Protein AF-A0A1F6TWN4-F1 (afdb_monomer)

Mean predicted aligned error: 4.32 Å

Organism: NCBI:txid1817766

InterPro domains:
  IPR002201 Glycosyl transferase, family 9 [PF01075] (73-197)
  IPR002201 Glycosyl transferase, family 9 [cd03789] (6-126)
  IPR011910 ADP-heptose--LPS heptosyltransferase 2 [TIGR02195] (6-197)
  IPR051199 Lipopolysaccharide/Lipooligosaccharide Heptosyltransferase [PTHR30160] (6-197)

Sequence (198 aa):
MVKDIKFLIIGPAWVGDMVLAQSLFRLLKQRHPDARLDVVAPAWTLPLLARMPEVDEAIPAPFKHGELALGARMRLGRSLRARDYDRAIVLPNSFKSALVPCAARARRRTGFVGELRYGLLNDIRRLDKKKLPRTVDRFVALGLEAGAEPPAVPEPRLEADAANARAALARLGRGLPQTPVLGLCPGAEYGPAKRWPV

pLDDT: mean 93.83, std 6.68, range [44.56, 98.81]

Solvent-accessible surface area (backbone atoms only — not comparable to full-atom values): 11517 Å² total; per-residue (Å²): 132,86,76,73,46,32,37,39,34,36,51,45,86,47,71,71,56,41,48,41,44,39,20,27,42,50,50,48,37,74,78,34,74,73,41,45,29,34,34,39,28,38,62,88,50,43,71,60,48,77,23,32,91,62,50,76,40,76,42,70,42,97,61,61,88,92,59,70,62,61,69,60,35,39,50,53,9,47,74,45,34,88,70,64,28,50,32,20,41,36,67,51,51,53,47,69,60,35,39,28,47,45,44,19,59,30,71,39,24,27,28,60,45,60,58,72,37,73,79,47,33,81,41,69,37,82,85,52,60,87,84,34,72,47,72,48,50,50,46,37,47,61,74,48,64,91,89,61,79,78,69,89,76,51,74,65,73,73,60,84,55,71,67,59,51,51,52,52,30,51,75,70,76,39,75,84,76,94,61,94,81,88,88,82,77,70,74,44,91,91,34,72,93,69,34,72,89,129

Radius of gyration: 18.47 Å; Cα contacts (8 Å, |Δi|>4): 315; chains: 1; bounding box: 44×38×55 Å

Nearest PDB structures (foldseek):
  1psw-assembly1_A  TM=9.082E-01  e=5.030E-20  Escherichia coli
  3tov-assembly2_B  TM=8.031E-01  e=3.327E-07  Veillonella parvula DSM 2008
  3tov-assembly1_A  TM=7.578E-01  e=4.009E-07  Veillonella parvula DSM 2008
  7wg5-assembly1_a  TM=7.161E-01  e=2.579E-05  Arabidopsis thaliana
  9cm8-assembly1_A  TM=6.026E-01  e=8.347E-03  Paenibacillus alvei

Structure (mmCIF, N/CA/C/O backbone):
data_AF-A0A1F6TWN4-F1
#
_entry.id   AF-A0A1F6TWN4-F1
#
loop_
_atom_site.group_PDB
_atom_site.id
_atom_site.type_symbol
_atom_site.label_atom_id
_atom_site.label_alt_id
_atom_site.label_comp_id
_atom_site.label_asym_id
_atom_site.label_entity_id
_atom_site.label_seq_id
_atom_site.pdbx_PDB_ins_code
_atom_site.Cartn_x
_atom_site.Cartn_y
_atom_site.Cartn_z
_atom_site.occupancy
_atom_site.B_iso_or_equiv
_atom_site.auth_seq_id
_atom_site.auth_comp_id
_atom_site.auth_asym_id
_atom_site.auth_atom_id
_atom_site.pdbx_PDB_model_num
ATOM 1 N N . MET A 1 1 ? -13.895 -3.439 -26.533 1.00 44.56 1 MET A N 1
ATOM 2 C CA . MET A 1 1 ? -13.917 -3.977 -25.157 1.00 44.56 1 MET A CA 1
ATOM 3 C C . MET A 1 1 ? -12.680 -3.463 -24.445 1.00 44.56 1 MET A C 1
ATOM 5 O O . MET A 1 1 ? -11.580 -3.757 -24.899 1.00 44.56 1 MET A O 1
ATOM 9 N N . VAL A 1 2 ? -12.842 -2.615 -23.429 1.00 54.50 2 VAL A N 1
ATOM 10 C CA . VAL A 1 2 ? -11.712 -2.182 -22.595 1.00 54.50 2 VAL A CA 1
ATOM 11 C C . VAL A 1 2 ? -11.302 -3.399 -21.771 1.00 54.50 2 VAL A C 1
ATOM 13 O O . VAL A 1 2 ? -12.148 -4.033 -21.157 1.00 54.50 2 VAL A O 1
ATOM 16 N N . LYS A 1 3 ? -10.038 -3.807 -21.858 1.00 61.66 3 LYS A N 1
ATOM 17 C CA . LYS A 1 3 ? -9.528 -4.960 -21.111 1.00 61.66 3 LYS A CA 1
ATOM 18 C C . LYS A 1 3 ? -9.484 -4.604 -19.621 1.00 61.66 3 LYS A C 1
ATOM 20 O O . LYS A 1 3 ? -8.853 -3.602 -19.284 1.00 61.66 3 LYS A O 1
ATOM 25 N N . ASP A 1 4 ? -10.067 -5.437 -18.761 1.00 87.00 4 AS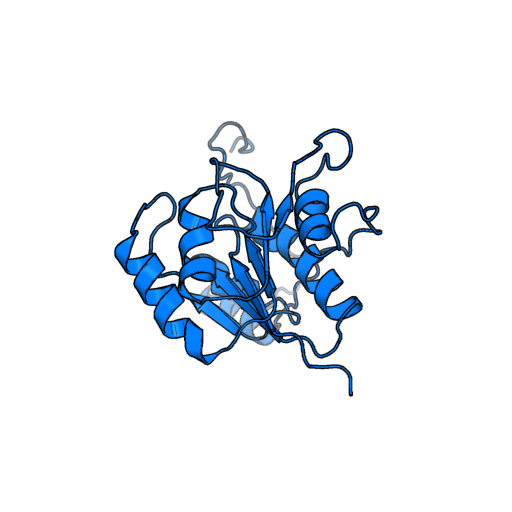P A N 1
ATOM 26 C CA . ASP A 1 4 ? -9.954 -5.300 -17.304 1.00 87.00 4 ASP A CA 1
ATOM 27 C C . ASP A 1 4 ? -8.482 -5.394 -16.892 1.00 87.00 4 ASP A C 1
ATOM 29 O O . ASP A 1 4 ? -7.843 -6.444 -17.016 1.00 87.00 4 ASP A O 1
ATOM 33 N N . ILE A 1 5 ? -7.914 -4.271 -16.450 1.00 96.00 5 ILE A N 1
ATOM 34 C CA . ILE A 1 5 ? -6.506 -4.197 -16.059 1.00 96.00 5 ILE A CA 1
ATOM 35 C C . ILE A 1 5 ? -6.356 -4.775 -14.655 1.00 96.00 5 ILE A C 1
ATOM 37 O O . ILE A 1 5 ? -7.026 -4.336 -13.721 1.00 96.00 5 ILE A O 1
ATOM 41 N N . LYS A 1 6 ? -5.420 -5.709 -14.480 1.00 98.25 6 LYS A N 1
ATOM 42 C CA . LYS A 1 6 ? -5.088 -6.265 -13.163 1.00 98.25 6 LYS A CA 1
ATOM 43 C C . LYS A 1 6 ? -3.813 -5.640 -12.610 1.00 98.25 6 LYS A C 1
ATOM 45 O O . LYS A 1 6 ? -2.734 -5.775 -13.197 1.00 98.25 6 LYS A O 1
ATOM 50 N N . PHE A 1 7 ? -3.934 -4.999 -11.454 1.00 98.69 7 PHE A N 1
ATOM 51 C CA . PHE A 1 7 ? -2.844 -4.379 -10.718 1.00 98.69 7 PHE A CA 1
ATOM 52 C C . PHE A 1 7 ? -2.399 -5.240 -9.535 1.00 98.69 7 PHE A C 1
ATOM 54 O O . PHE A 1 7 ? -3.213 -5.668 -8.721 1.00 98.69 7 PHE A O 1
ATOM 61 N N . LEU A 1 8 ? -1.085 -5.419 -9.413 1.00 98.81 8 LEU A N 1
ATOM 62 C CA . LEU A 1 8 ? -0.421 -5.905 -8.205 1.00 98.81 8 LEU A CA 1
ATOM 63 C C . LEU A 1 8 ? 0.325 -4.754 -7.529 1.00 98.81 8 LEU A C 1
ATOM 65 O O . LEU A 1 8 ? 1.349 -4.283 -8.025 1.00 98.81 8 LEU A O 1
ATOM 69 N N . ILE A 1 9 ? -0.137 -4.320 -6.368 1.00 98.75 9 ILE A N 1
ATOM 70 C CA . ILE A 1 9 ? 0.524 -3.270 -5.599 1.00 98.75 9 ILE A CA 1
ATOM 71 C C . ILE A 1 9 ? 1.387 -3.908 -4.513 1.00 98.75 9 ILE A C 1
ATOM 73 O O . ILE A 1 9 ? 0.911 -4.717 -3.721 1.00 98.75 9 ILE A O 1
ATOM 77 N N . ILE A 1 10 ? 2.656 -3.511 -4.430 1.00 98.38 10 ILE A N 1
ATOM 78 C CA . ILE A 1 10 ? 3.478 -3.785 -3.248 1.00 98.38 10 ILE A CA 1
ATOM 79 C C . ILE A 1 10 ? 3.345 -2.595 -2.310 1.00 98.38 10 ILE A C 1
ATOM 81 O O . ILE A 1 10 ? 3.908 -1.528 -2.566 1.00 98.38 10 ILE A O 1
ATOM 85 N N . GLY A 1 11 ? 2.564 -2.791 -1.250 1.00 96.75 11 GLY A N 1
ATOM 86 C CA . GLY A 1 11 ? 2.234 -1.766 -0.274 1.00 96.75 11 GLY A CA 1
ATOM 87 C C . GLY A 1 11 ? 3.406 -1.408 0.650 1.00 96.75 11 GLY A C 1
ATOM 88 O O . GLY A 1 11 ? 4.308 -2.227 0.874 1.00 96.75 11 GLY A O 1
ATOM 89 N N . PRO A 1 12 ? 3.424 -0.181 1.200 1.00 94.94 12 PRO A N 1
ATOM 90 C CA . PRO A 1 12 ? 4.341 0.188 2.270 1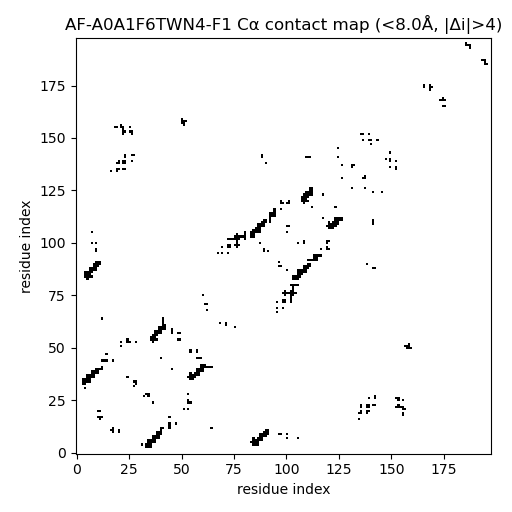.00 94.94 12 PRO A CA 1
ATOM 91 C C . PRO A 1 12 ? 4.013 -0.574 3.561 1.00 94.94 12 PRO A C 1
ATOM 93 O O . PRO A 1 12 ? 2.949 -1.166 3.712 1.00 94.94 12 PRO A O 1
ATOM 96 N N . ALA A 1 13 ? 4.946 -0.572 4.511 1.00 90.81 13 ALA A N 1
ATOM 97 C CA . ALA A 1 13 ? 4.774 -1.288 5.777 1.00 90.81 13 ALA A CA 1
ATOM 98 C C . ALA A 1 13 ? 4.225 -0.420 6.921 1.00 90.81 13 ALA A C 1
ATOM 100 O O . ALA A 1 13 ? 3.793 -0.964 7.938 1.00 90.81 13 ALA A O 1
ATOM 101 N N . TRP A 1 14 ? 4.266 0.902 6.754 1.00 91.06 14 TRP A N 1
ATOM 102 C CA . TRP A 1 14 ? 3.873 1.890 7.753 1.00 91.06 14 TRP A CA 1
ATOM 103 C C . TRP A 1 14 ? 2.417 2.311 7.541 1.00 91.06 14 TRP A C 1
ATOM 105 O O . TRP A 1 14 ? 1.982 2.485 6.401 1.00 91.06 14 TRP A O 1
ATOM 115 N N . VAL A 1 15 ? 1.676 2.517 8.632 1.00 92.56 15 VAL A N 1
ATOM 116 C CA . VAL A 1 15 ? 0.247 2.885 8.588 1.00 92.56 15 VAL A CA 1
ATOM 117 C C . VAL A 1 15 ? 0.038 4.194 7.825 1.00 92.56 15 VAL A C 1
ATOM 119 O O . VAL A 1 15 ? -0.777 4.237 6.908 1.00 92.56 15 VAL A O 1
ATOM 122 N N . GLY A 1 16 ? 0.813 5.236 8.148 1.00 94.12 16 GLY A N 1
ATOM 123 C CA . GLY A 1 16 ? 0.706 6.542 7.489 1.00 94.12 16 GLY A CA 1
ATOM 124 C C . GLY A 1 16 ? 0.949 6.461 5.981 1.00 94.12 16 GLY A C 1
ATOM 125 O O . GLY A 1 16 ? 0.138 6.947 5.199 1.00 94.12 16 GLY A O 1
ATOM 126 N N . ASP A 1 17 ? 2.009 5.768 5.561 1.00 95.94 17 ASP A N 1
ATOM 127 C CA . ASP A 1 17 ? 2.300 5.577 4.137 1.00 95.94 17 ASP A CA 1
ATOM 128 C C . ASP A 1 17 ? 1.205 4.769 3.431 1.00 95.94 17 ASP A C 1
ATOM 130 O O . ASP A 1 17 ? 0.899 5.050 2.277 1.00 95.94 17 ASP A O 1
ATOM 134 N N . MET A 1 18 ? 0.597 3.782 4.098 1.00 97.06 18 MET A N 1
ATOM 135 C CA . MET A 1 18 ? -0.497 3.004 3.512 1.00 97.06 18 MET A CA 1
ATOM 136 C C . MET A 1 18 ? -1.755 3.857 3.304 1.00 97.06 18 MET A C 1
ATOM 138 O O . MET A 1 18 ? -2.394 3.747 2.261 1.00 97.06 18 MET A O 1
ATOM 142 N N . VAL A 1 19 ? -2.078 4.759 4.240 1.00 97.38 19 VAL A N 1
ATOM 143 C CA . VAL A 1 19 ? -3.153 5.750 4.046 1.00 97.38 19 VAL A CA 1
ATOM 144 C C . VAL A 1 19 ? -2.850 6.638 2.837 1.00 97.38 19 VAL A C 1
ATOM 146 O O . VAL A 1 19 ? -3.711 6.821 1.981 1.00 97.38 19 VAL A O 1
ATOM 149 N N . LEU A 1 20 ? -1.614 7.134 2.703 1.00 97.75 20 LEU A N 1
ATOM 150 C CA . LEU A 1 20 ? -1.208 7.927 1.534 1.00 97.75 20 LEU A CA 1
ATOM 151 C C . LEU A 1 20 ? -1.233 7.116 0.228 1.00 97.75 20 LEU A C 1
ATOM 153 O O . LEU A 1 20 ? -1.515 7.666 -0.835 1.00 97.75 20 LEU A O 1
ATOM 157 N N . ALA A 1 21 ? -0.941 5.815 0.282 1.00 98.06 21 ALA A N 1
ATOM 158 C CA . ALA A 1 21 ? -1.006 4.931 -0.878 1.00 98.06 21 ALA A CA 1
ATOM 159 C C . ALA A 1 21 ? -2.435 4.802 -1.429 1.00 98.06 21 ALA A C 1
ATOM 161 O O . ALA A 1 21 ? -2.595 4.597 -2.631 1.00 98.06 21 ALA A O 1
ATOM 162 N N . GLN A 1 22 ? -3.469 5.014 -0.608 1.00 98.25 22 GLN A N 1
ATOM 163 C CA . GLN A 1 22 ? -4.852 4.994 -1.082 1.00 98.25 22 GLN A CA 1
ATOM 164 C C . GLN A 1 22 ? -5.120 6.052 -2.160 1.00 98.25 22 GLN A C 1
ATOM 166 O O . GLN A 1 22 ? -5.881 5.791 -3.087 1.00 98.25 22 GLN A O 1
ATOM 171 N N . SER A 1 23 ? -4.453 7.210 -2.123 1.00 98.19 23 SER A N 1
ATOM 172 C CA . SER A 1 23 ? -4.562 8.217 -3.190 1.00 98.19 23 SER A CA 1
ATOM 173 C C . SER A 1 23 ? -4.191 7.658 -4.567 1.00 98.19 23 SER A C 1
ATOM 175 O O . SER A 1 23 ? -4.824 8.003 -5.565 1.00 98.19 23 SER A O 1
ATOM 177 N N . LEU A 1 24 ? -3.201 6.758 -4.629 1.00 98.31 24 LEU A N 1
ATOM 178 C CA . LEU A 1 24 ? -2.882 6.025 -5.852 1.00 98.31 24 LEU A CA 1
ATOM 179 C C . LEU A 1 24 ? -4.021 5.068 -6.224 1.00 98.31 24 LEU A C 1
ATOM 181 O O . LEU A 1 24 ? -4.399 5.022 -7.388 1.00 98.31 24 LEU A O 1
ATOM 185 N N . PHE A 1 25 ? -4.589 4.324 -5.273 1.00 98.44 25 PHE A N 1
ATOM 186 C CA . PHE A 1 25 ? -5.660 3.357 -5.562 1.00 98.44 25 PHE A CA 1
ATOM 187 C C . PHE A 1 25 ? -6.902 4.061 -6.120 1.00 98.44 25 PHE A C 1
ATOM 189 O O . PHE A 1 25 ? -7.443 3.644 -7.145 1.00 98.44 25 PHE A O 1
ATOM 196 N N . ARG A 1 26 ? -7.266 5.201 -5.519 1.00 98.12 26 ARG A N 1
ATOM 197 C CA . ARG A 1 26 ? -8.328 6.094 -6.000 1.00 98.12 26 ARG A CA 1
ATOM 198 C C . ARG A 1 26 ? -8.054 6.582 -7.414 1.00 98.12 26 ARG A C 1
ATOM 200 O O . ARG A 1 26 ? -8.934 6.479 -8.262 1.00 98.12 26 ARG A O 1
ATOM 207 N N . LEU A 1 27 ? -6.839 7.060 -7.690 1.00 97.38 27 LEU A N 1
ATOM 208 C CA . LEU A 1 27 ? -6.455 7.483 -9.039 1.00 97.38 27 LEU A CA 1
ATOM 209 C C . LEU A 1 27 ? -6.587 6.329 -10.048 1.00 97.38 27 LEU A C 1
ATOM 211 O O . LEU A 1 27 ? -7.093 6.531 -11.150 1.00 97.38 27 LEU A O 1
ATOM 215 N N . LEU A 1 28 ? -6.127 5.126 -9.692 1.00 97.12 28 LEU A N 1
ATOM 216 C CA . LEU A 1 28 ? -6.188 3.967 -10.581 1.00 97.12 28 LEU A CA 1
ATOM 217 C C . LEU A 1 28 ? -7.634 3.597 -10.916 1.00 97.12 28 LEU A C 1
ATOM 219 O O . LEU A 1 28 ? -7.931 3.447 -12.096 1.00 97.12 28 LEU A O 1
ATOM 223 N N . LYS A 1 29 ? -8.532 3.532 -9.924 1.00 96.62 29 LYS A N 1
ATOM 224 C CA . LYS A 1 29 ? -9.964 3.272 -10.153 1.00 96.62 29 LYS A CA 1
ATOM 225 C C . LYS A 1 29 ? -10.649 4.419 -10.912 1.00 96.62 29 LYS A C 1
ATOM 227 O O . LYS A 1 29 ? -11.483 4.164 -11.764 1.00 96.62 29 LYS A O 1
ATOM 232 N N . GLN A 1 30 ? -10.264 5.681 -10.700 1.00 95.38 30 GLN A N 1
ATOM 233 C CA . GLN A 1 30 ? -10.789 6.809 -11.493 1.00 95.38 30 GLN A CA 1
ATOM 234 C C . GLN A 1 30 ? -10.428 6.703 -12.982 1.00 95.38 30 GLN A C 1
ATOM 236 O O . GLN A 1 30 ? -11.229 7.059 -13.841 1.00 95.38 30 GLN A O 1
ATOM 241 N N . ARG A 1 31 ? -9.215 6.232 -13.299 1.00 93.44 31 ARG A N 1
ATOM 242 C CA . ARG A 1 31 ? -8.737 6.082 -14.686 1.00 93.44 31 ARG A CA 1
ATOM 243 C C . ARG A 1 31 ? -9.139 4.752 -15.317 1.00 93.44 31 ARG A C 1
ATOM 245 O O . ARG A 1 31 ? -9.238 4.658 -16.538 1.00 93.44 31 ARG A O 1
ATOM 252 N N . HIS A 1 32 ? -9.325 3.732 -14.490 1.00 95.44 32 HIS A N 1
ATOM 253 C CA . HIS A 1 32 ? -9.680 2.376 -14.873 1.00 95.44 32 HIS A CA 1
ATOM 254 C C . HIS A 1 32 ? -10.761 1.857 -13.908 1.00 95.44 32 HIS A C 1
ATOM 256 O O . HIS A 1 32 ? -10.424 1.136 -12.967 1.00 95.44 32 HIS A O 1
ATOM 262 N N . PRO A 1 33 ? -12.039 2.233 -14.116 1.00 95.19 33 PRO A N 1
ATOM 263 C CA . PRO A 1 33 ? -13.135 1.902 -13.197 1.00 95.19 33 PRO A CA 1
ATOM 264 C C . PRO A 1 33 ? -13.242 0.411 -12.870 1.00 95.19 33 PRO A C 1
ATOM 266 O O . PRO A 1 33 ? -13.394 0.048 -11.706 1.00 95.19 33 PRO A O 1
ATOM 269 N N . ASP A 1 34 ? -13.039 -0.438 -13.877 1.00 95.31 34 ASP A N 1
ATOM 270 C CA . ASP A 1 34 ? -13.166 -1.896 -13.764 1.00 95.31 34 ASP A CA 1
ATOM 271 C C . ASP A 1 34 ? -11.836 -2.601 -13.434 1.00 95.31 34 ASP A C 1
ATOM 273 O O . ASP A 1 34 ? -11.741 -3.828 -13.437 1.00 95.31 34 ASP A O 1
ATOM 277 N N . ALA A 1 35 ? -10.762 -1.849 -13.161 1.00 96.62 35 ALA A N 1
ATOM 278 C CA . ALA A 1 35 ? -9.475 -2.454 -12.837 1.00 96.62 35 ALA A CA 1
ATOM 279 C C . ALA A 1 35 ? -9.522 -3.197 -11.505 1.00 96.62 35 ALA A C 1
ATOM 281 O O . ALA A 1 35 ? -10.027 -2.669 -10.519 1.00 96.62 35 ALA A O 1
ATOM 282 N N . ARG A 1 36 ? -8.891 -4.370 -11.440 1.00 97.94 36 ARG A N 1
ATOM 283 C CA . ARG A 1 36 ? -8.705 -5.118 -10.192 1.00 97.94 36 ARG A CA 1
ATOM 284 C C . ARG A 1 36 ? -7.403 -4.710 -9.510 1.00 97.94 36 ARG A C 1
ATOM 286 O O . ARG A 1 36 ? -6.360 -4.699 -10.163 1.00 97.94 36 ARG A O 1
ATOM 293 N N . LEU A 1 37 ? -7.437 -4.416 -8.216 1.00 98.44 37 LEU A N 1
ATOM 294 C CA . LEU A 1 37 ? -6.296 -4.004 -7.403 1.00 98.44 37 LEU A CA 1
ATOM 295 C C . LEU A 1 37 ? -6.072 -4.998 -6.261 1.00 98.44 37 LEU A C 1
ATOM 297 O O . LEU A 1 37 ? -6.768 -4.975 -5.246 1.00 98.44 37 LEU A O 1
ATOM 301 N N . ASP A 1 38 ? -5.030 -5.814 -6.398 1.00 98.62 38 ASP A N 1
ATOM 302 C CA . ASP A 1 38 ? -4.565 -6.685 -5.325 1.00 98.62 38 ASP A CA 1
ATOM 303 C C . ASP A 1 38 ? -3.344 -6.045 -4.641 1.00 98.62 38 ASP A C 1
ATOM 305 O O . ASP A 1 38 ? -2.389 -5.629 -5.307 1.00 98.62 38 ASP A O 1
ATOM 309 N N . VAL A 1 39 ? -3.339 -5.978 -3.310 1.00 98.69 39 VAL A N 1
ATOM 310 C CA . VAL A 1 39 ? -2.292 -5.303 -2.529 1.00 98.69 39 VAL A CA 1
ATOM 311 C C . VAL A 1 39 ? -1.565 -6.298 -1.633 1.00 98.69 39 VAL A C 1
ATOM 313 O O . VAL A 1 39 ? -2.147 -6.863 -0.714 1.00 98.69 39 VAL A O 1
ATOM 316 N N . VAL A 1 40 ? -0.261 -6.477 -1.853 1.00 98.38 40 VAL A N 1
ATOM 317 C CA . VAL A 1 40 ? 0.615 -7.240 -0.954 1.00 98.38 40 VAL A CA 1
ATOM 318 C C . VAL A 1 40 ? 1.133 -6.319 0.142 1.00 98.38 40 VAL A C 1
ATOM 320 O O . VAL A 1 40 ? 1.850 -5.359 -0.150 1.00 98.38 40 VAL A O 1
ATOM 323 N N . ALA A 1 41 ? 0.824 -6.631 1.399 1.00 96.25 41 ALA A N 1
ATOM 324 C CA . ALA A 1 41 ? 1.232 -5.815 2.541 1.00 96.25 41 ALA A CA 1
ATOM 325 C C . ALA A 1 41 ? 1.428 -6.649 3.826 1.00 96.25 41 ALA A C 1
ATOM 327 O O . ALA A 1 41 ? 0.968 -7.791 3.899 1.00 96.25 41 ALA A O 1
ATOM 328 N N . PRO A 1 42 ? 2.137 -6.134 4.852 1.00 93.56 42 PRO A N 1
ATOM 329 C CA . PRO A 1 42 ? 2.281 -6.832 6.131 1.00 93.56 42 PRO A CA 1
ATOM 330 C C . PRO A 1 42 ? 0.929 -7.077 6.802 1.00 93.56 42 PRO A C 1
ATOM 332 O O . PRO A 1 42 ? 0.075 -6.192 6.779 1.00 93.56 42 PRO A O 1
ATOM 335 N N . ALA A 1 43 ? 0.771 -8.223 7.474 1.00 92.62 43 ALA A N 1
ATOM 336 C CA . ALA A 1 43 ? -0.483 -8.654 8.109 1.00 92.62 43 ALA A CA 1
ATOM 337 C C . ALA A 1 43 ? -1.167 -7.566 8.966 1.00 92.62 43 ALA A C 1
ATOM 339 O O . ALA A 1 43 ? -2.384 -7.422 8.919 1.00 92.62 43 ALA A O 1
ATOM 340 N N . TRP A 1 44 ? -0.400 -6.745 9.690 1.00 89.75 44 TRP A N 1
ATOM 341 C CA . TRP A 1 44 ? -0.941 -5.669 10.532 1.00 89.75 44 TRP A CA 1
ATOM 342 C C . TRP A 1 44 ? -1.581 -4.508 9.750 1.00 89.75 44 TRP A C 1
ATOM 344 O O . TRP A 1 44 ? -2.358 -3.750 10.319 1.00 89.75 44 TRP A O 1
ATOM 354 N N . THR A 1 45 ? -1.272 -4.348 8.458 1.00 92.19 45 THR A N 1
ATOM 355 C CA . THR A 1 45 ? -1.877 -3.319 7.588 1.00 92.19 45 THR A CA 1
ATOM 356 C C . THR A 1 45 ? -3.125 -3.810 6.852 1.00 92.19 45 THR A C 1
ATOM 358 O O . THR A 1 45 ? -3.862 -2.996 6.303 1.00 92.19 45 THR A O 1
ATOM 361 N N . LEU A 1 46 ? -3.409 -5.117 6.853 1.00 94.62 46 LEU A N 1
ATOM 362 C CA . LEU A 1 46 ? -4.575 -5.683 6.163 1.00 94.62 46 LEU A CA 1
ATOM 363 C C . LEU A 1 46 ? -5.911 -5.129 6.688 1.00 94.62 46 LEU A C 1
ATOM 365 O O . LEU A 1 46 ? -6.750 -4.790 5.856 1.00 94.62 46 LEU A O 1
ATOM 369 N N . PRO A 1 47 ? -6.127 -4.954 8.011 1.00 94.69 47 PRO A N 1
ATOM 370 C CA . PRO A 1 47 ? -7.358 -4.339 8.510 1.00 94.69 47 PRO A CA 1
ATOM 371 C C . PRO A 1 47 ? -7.581 -2.917 7.985 1.00 94.69 47 PRO A C 1
ATOM 373 O O . PRO A 1 47 ? -8.723 -2.522 7.784 1.00 94.69 47 PRO A O 1
ATOM 376 N N . LEU A 1 48 ? -6.504 -2.164 7.731 1.00 95.69 48 LEU A N 1
ATOM 377 C CA . LEU A 1 48 ? -6.583 -0.838 7.122 1.00 95.69 48 LEU A CA 1
ATOM 378 C C . LEU A 1 48 ? -6.970 -0.928 5.637 1.00 95.69 48 LEU A C 1
ATOM 380 O O . LEU A 1 48 ? -7.834 -0.178 5.194 1.00 95.69 48 LEU A O 1
ATOM 384 N N . LEU A 1 49 ? -6.378 -1.861 4.882 1.00 96.94 49 LEU A N 1
ATOM 385 C CA . LEU A 1 49 ? -6.745 -2.106 3.479 1.00 96.94 49 LEU A CA 1
ATOM 386 C C . LEU A 1 49 ? -8.205 -2.548 3.336 1.00 96.94 49 LEU A C 1
ATOM 388 O O . LEU A 1 49 ? -8.878 -2.132 2.405 1.00 96.94 49 LEU A O 1
ATOM 392 N N . ALA A 1 50 ? -8.731 -3.304 4.302 1.00 96.12 50 ALA A N 1
ATOM 393 C CA . ALA A 1 50 ? -10.142 -3.686 4.352 1.00 96.12 50 ALA A CA 1
ATOM 394 C C . ALA A 1 50 ? -11.105 -2.505 4.595 1.00 96.12 50 ALA A C 1
ATOM 396 O O . ALA A 1 50 ? -12.311 -2.721 4.704 1.00 96.12 50 ALA A O 1
ATOM 397 N N . ARG A 1 51 ? -10.597 -1.277 4.770 1.00 96.88 51 ARG A N 1
ATOM 398 C CA . ARG A 1 51 ? -11.373 -0.024 4.821 1.00 96.88 51 ARG A CA 1
ATOM 399 C C . ARG A 1 51 ? -11.185 0.826 3.553 1.00 96.88 51 ARG A C 1
ATOM 401 O O . ARG A 1 51 ? -11.589 1.986 3.541 1.00 96.88 51 ARG A O 1
ATOM 408 N N . MET A 1 52 ? -10.532 0.284 2.524 1.00 97.88 52 MET A N 1
ATOM 409 C CA . MET A 1 52 ? -10.279 0.945 1.243 1.00 97.88 52 MET A CA 1
ATOM 410 C C . MET A 1 52 ? -11.091 0.234 0.151 1.00 97.88 52 MET A C 1
ATOM 412 O O . MET A 1 52 ? -10.691 -0.851 -0.272 1.00 97.88 52 MET A O 1
ATOM 416 N N . PRO A 1 53 ? -12.213 0.809 -0.321 1.00 96.88 53 PRO A N 1
ATOM 417 C CA . PRO A 1 53 ? -13.092 0.152 -1.296 1.00 96.88 53 PRO A CA 1
ATOM 418 C C . PRO A 1 53 ? -12.420 -0.059 -2.658 1.00 96.88 53 PRO A C 1
ATOM 420 O O . PRO A 1 53 ? -12.881 -0.847 -3.476 1.00 96.88 53 PRO A O 1
ATOM 423 N N . GLU A 1 54 ? -11.310 0.634 -2.917 1.00 98.19 54 GLU A N 1
ATOM 424 C CA . GLU A 1 54 ? -10.532 0.463 -4.138 1.00 98.19 54 GLU A CA 1
ATOM 425 C C . GLU A 1 54 ? -9.739 -0.851 -4.175 1.00 98.19 54 GLU A C 1
ATOM 427 O O . GLU A 1 54 ? -9.245 -1.210 -5.242 1.00 98.19 54 GLU A O 1
ATOM 432 N N . VAL A 1 55 ? -9.567 -1.537 -3.040 1.00 98.31 55 VAL A N 1
ATOM 433 C CA . VAL A 1 55 ? -8.765 -2.762 -2.928 1.00 98.31 55 VAL A CA 1
ATOM 434 C C . VAL A 1 55 ? -9.661 -3.989 -3.051 1.00 98.31 55 VAL A C 1
ATOM 436 O O . VAL A 1 55 ? -10.504 -4.240 -2.196 1.00 98.31 55 VAL A O 1
ATOM 439 N N . ASP A 1 56 ? -9.426 -4.792 -4.086 1.00 98.06 56 ASP A N 1
ATOM 440 C CA . ASP A 1 56 ? -10.178 -6.022 -4.341 1.00 98.06 56 ASP A CA 1
ATOM 441 C C . ASP A 1 56 ? -9.678 -7.187 -3.473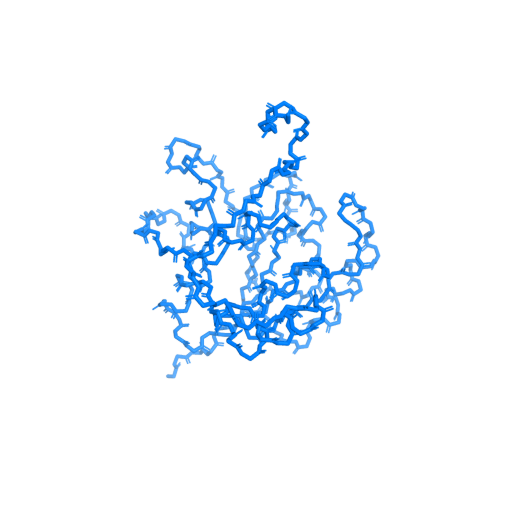 1.00 98.06 56 ASP A C 1
ATOM 443 O O . ASP A 1 56 ? -10.464 -8.002 -2.992 1.00 98.06 56 ASP A O 1
ATOM 447 N N . GLU A 1 57 ? -8.363 -7.275 -3.241 1.00 98.00 57 GLU A N 1
ATOM 448 C CA . GLU A 1 57 ? -7.783 -8.310 -2.383 1.00 98.00 57 GLU A CA 1
ATOM 449 C C . GLU A 1 57 ? -6.535 -7.822 -1.640 1.00 98.00 57 GLU A C 1
ATOM 451 O O . GLU A 1 57 ? -5.572 -7.343 -2.240 1.00 98.00 57 GLU A O 1
ATOM 45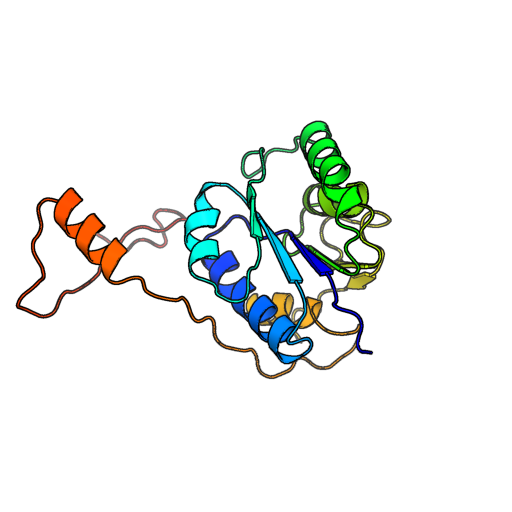6 N N . ALA A 1 58 ? -6.511 -8.007 -0.318 1.00 97.88 58 ALA A N 1
ATOM 457 C CA . ALA A 1 58 ? -5.332 -7.757 0.504 1.00 97.88 58 ALA A CA 1
ATOM 458 C C . ALA A 1 58 ? -4.573 -9.071 0.759 1.00 97.88 58 ALA A C 1
ATOM 460 O O . ALA A 1 58 ? -5.052 -9.964 1.457 1.00 97.88 58 ALA A O 1
ATOM 461 N N . ILE A 1 59 ? -3.367 -9.186 0.205 1.00 97.94 59 ILE A N 1
ATOM 462 C CA . ILE A 1 59 ? -2.533 -10.389 0.260 1.00 97.94 59 ILE A CA 1
ATOM 463 C C . ILE A 1 59 ? -1.493 -10.231 1.385 1.00 97.94 59 ILE A C 1
ATOM 465 O O . ILE A 1 59 ? -0.642 -9.336 1.315 1.00 97.94 59 ILE A O 1
ATOM 469 N N . PRO A 1 60 ? -1.490 -11.098 2.414 1.00 96.50 60 PRO A N 1
ATOM 470 C CA . PRO A 1 60 ? -0.521 -11.005 3.499 1.00 96.50 60 PRO A CA 1
ATOM 471 C C . PRO A 1 60 ? 0.896 -11.333 3.016 1.00 96.50 60 PRO A C 1
ATOM 473 O O . PRO A 1 60 ? 1.163 -12.395 2.452 1.00 96.50 60 PRO A O 1
ATOM 476 N N . ALA A 1 61 ? 1.837 -10.435 3.295 1.00 93.19 61 ALA A N 1
ATOM 477 C CA . ALA A 1 61 ? 3.261 -10.685 3.124 1.00 93.19 61 ALA A CA 1
ATOM 478 C C . ALA A 1 61 ? 3.791 -11.555 4.288 1.00 93.19 61 ALA A C 1
ATOM 480 O O . ALA A 1 61 ? 3.771 -11.100 5.433 1.00 93.19 61 ALA A O 1
ATOM 481 N N . PRO A 1 62 ? 4.314 -12.772 4.037 1.00 86.81 62 PRO A N 1
ATOM 482 C CA . PRO A 1 62 ? 4.725 -13.715 5.083 1.00 86.81 62 PRO A CA 1
ATOM 483 C C . PRO A 1 62 ? 6.143 -13.434 5.615 1.00 86.81 62 PRO A C 1
ATOM 485 O O . PRO A 1 62 ? 6.892 -14.356 5.920 1.00 86.81 62 PRO A O 1
ATOM 488 N N . PHE A 1 63 ? 6.561 -12.171 5.655 1.00 87.50 63 PHE A N 1
ATOM 489 C CA . PHE A 1 63 ? 7.898 -11.763 6.089 1.00 87.50 63 PHE A CA 1
ATOM 490 C C . PHE A 1 63 ? 7.823 -10.465 6.890 1.00 87.50 63 PHE A C 1
ATOM 492 O O . PHE A 1 63 ? 6.997 -9.593 6.605 1.00 87.50 63 PHE A 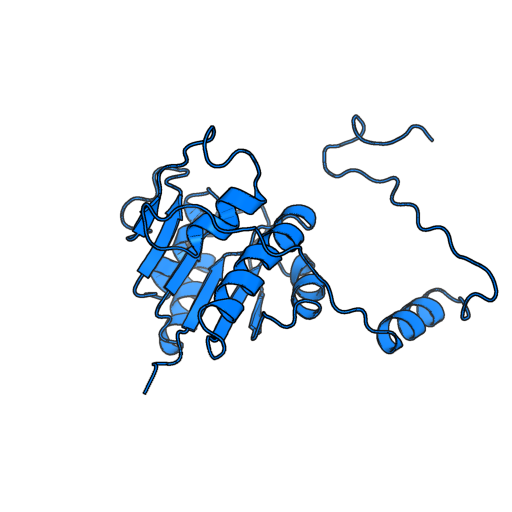O 1
ATOM 499 N N . LYS A 1 64 ? 8.695 -10.326 7.891 1.00 82.25 64 LYS A N 1
ATOM 500 C CA . LYS A 1 64 ? 8.702 -9.163 8.786 1.00 82.25 64 LYS A CA 1
ATOM 501 C C . LYS A 1 64 ? 9.208 -7.912 8.066 1.00 82.25 64 LYS A C 1
ATOM 503 O O . LYS A 1 64 ? 9.944 -7.977 7.073 1.00 82.25 64 LYS A O 1
ATOM 508 N N . HIS A 1 65 ? 8.846 -6.742 8.595 1.00 77.44 65 HIS A N 1
ATOM 509 C CA . HIS A 1 65 ? 9.471 -5.491 8.168 1.00 77.44 65 HIS A CA 1
ATOM 510 C C . HIS A 1 65 ? 10.995 -5.577 8.361 1.00 77.44 65 HIS A C 1
ATOM 512 O O . HIS A 1 65 ? 11.468 -6.156 9.333 1.00 77.44 65 HIS A O 1
ATOM 518 N N . GLY A 1 66 ? 11.777 -5.065 7.407 1.00 77.50 66 GLY A N 1
ATOM 519 C CA . GLY A 1 66 ? 13.245 -5.147 7.459 1.00 77.50 66 GLY A CA 1
ATOM 520 C C . GLY A 1 66 ? 13.848 -6.506 7.066 1.00 77.50 66 GLY A C 1
ATOM 521 O O . GLY A 1 66 ? 14.960 -6.540 6.549 1.00 77.50 66 GLY A O 1
ATOM 522 N N . GLU A 1 67 ? 13.096 -7.605 7.115 1.00 87.75 67 GLU A N 1
ATOM 523 C CA . GLU A 1 67 ? 13.604 -8.942 6.782 1.00 87.75 67 GLU A CA 1
ATOM 524 C C . GLU A 1 67 ? 13.892 -9.105 5.279 1.00 87.75 67 GLU A C 1
ATOM 526 O O . GLU A 1 67 ? 13.116 -8.633 4.436 1.00 87.75 67 GLU A O 1
ATOM 531 N N . LEU A 1 68 ? 15.002 -9.762 4.921 1.00 89.06 68 LEU A N 1
ATOM 532 C CA . LEU A 1 68 ? 15.402 -9.983 3.525 1.00 89.06 68 LEU A CA 1
ATOM 533 C C . LEU A 1 68 ? 14.569 -11.079 2.837 1.00 89.06 68 LEU A C 1
ATOM 535 O O . LEU A 1 68 ? 14.121 -10.871 1.710 1.00 89.06 68 LEU A O 1
ATOM 539 N N . ALA A 1 69 ? 14.337 -12.210 3.514 1.00 92.25 69 ALA A N 1
ATOM 540 C CA . ALA A 1 69 ? 13.497 -13.355 3.118 1.00 92.25 69 ALA A CA 1
ATOM 541 C C . ALA A 1 69 ? 13.328 -13.576 1.594 1.00 92.25 69 ALA A C 1
ATOM 543 O O . ALA A 1 69 ? 12.206 -13.601 1.077 1.00 92.25 69 ALA A O 1
ATOM 544 N N . LEU A 1 70 ? 14.439 -13.711 0.854 1.00 94.56 70 LEU A N 1
ATOM 545 C CA . LEU A 1 70 ? 14.426 -13.795 -0.616 1.00 94.56 70 LEU A CA 1
ATOM 546 C C . LEU A 1 70 ? 13.594 -14.983 -1.113 1.00 94.56 70 LEU A C 1
ATOM 548 O O . LEU A 1 70 ? 12.734 -14.823 -1.978 1.00 94.56 70 LEU A O 1
ATOM 552 N N . GLY A 1 71 ? 13.802 -16.167 -0.527 1.00 95.00 71 GLY A N 1
ATOM 553 C CA . GLY A 1 71 ? 13.082 -17.385 -0.904 1.00 95.00 71 GLY A CA 1
ATOM 554 C C . GLY A 1 71 ? 11.570 -17.279 -0.687 1.00 95.00 71 GLY A C 1
ATOM 555 O O . GLY A 1 71 ? 10.797 -17.686 -1.554 1.00 95.00 71 GLY A O 1
ATOM 556 N N . ALA A 1 72 ? 11.135 -16.677 0.425 1.00 95.56 72 ALA A N 1
ATOM 557 C CA . ALA A 1 72 ? 9.717 -16.458 0.714 1.00 95.56 72 ALA A CA 1
ATOM 558 C C . ALA A 1 72 ? 9.078 -15.473 -0.278 1.00 95.56 72 ALA A C 1
ATOM 560 O O . ALA A 1 72 ? 7.998 -15.742 -0.801 1.00 95.56 72 ALA A O 1
ATOM 561 N N . ARG A 1 73 ? 9.776 -14.380 -0.616 1.00 96.69 73 ARG A N 1
ATOM 562 C CA . ARG A 1 73 ? 9.334 -13.407 -1.631 1.00 96.69 73 ARG A CA 1
ATOM 563 C C . ARG A 1 73 ? 9.198 -14.038 -3.014 1.00 96.69 73 ARG A C 1
ATOM 565 O O . ARG A 1 73 ? 8.193 -13.829 -3.688 1.00 96.69 73 ARG A O 1
ATOM 572 N N . MET A 1 74 ? 10.176 -14.849 -3.416 1.00 97.12 74 MET A N 1
ATOM 573 C CA . MET A 1 74 ? 10.125 -15.581 -4.683 1.00 97.12 74 MET A CA 1
ATOM 574 C C . MET A 1 74 ? 8.979 -16.597 -4.708 1.00 97.12 74 MET A C 1
ATOM 576 O O . MET A 1 74 ? 8.305 -16.723 -5.729 1.00 97.12 74 MET A O 1
ATOM 580 N N . ARG A 1 75 ? 8.732 -17.306 -3.599 1.00 97.56 75 ARG A N 1
ATOM 581 C CA . ARG A 1 75 ? 7.625 -18.266 -3.467 1.00 97.56 75 ARG A CA 1
ATOM 582 C C . ARG A 1 75 ? 6.266 -17.575 -3.564 1.00 97.56 75 ARG A C 1
ATOM 584 O O . ARG A 1 75 ? 5.443 -18.019 -4.357 1.00 97.56 75 ARG A O 1
ATOM 591 N N . LEU A 1 76 ? 6.080 -16.469 -2.839 1.00 98.00 76 LEU A N 1
ATOM 592 C CA . LEU A 1 76 ? 4.867 -15.652 -2.908 1.00 98.00 76 LEU A CA 1
ATOM 593 C C . LEU A 1 76 ? 4.637 -15.124 -4.327 1.00 98.00 76 LEU A C 1
ATOM 595 O O . LEU A 1 76 ? 3.559 -15.282 -4.880 1.00 98.00 76 LEU A O 1
ATOM 599 N N . GLY A 1 77 ? 5.654 -14.546 -4.969 1.00 98.19 77 GLY A N 1
ATOM 600 C CA . GLY A 1 77 ? 5.493 -14.091 -6.349 1.00 98.19 77 GLY A CA 1
ATOM 601 C C . GLY A 1 77 ? 5.130 -15.240 -7.295 1.00 98.19 77 GLY A C 1
ATOM 602 O O . GLY A 1 77 ? 4.221 -15.108 -8.105 1.00 98.19 77 GLY A O 1
ATOM 603 N N . ARG A 1 78 ? 5.767 -16.411 -7.164 1.00 98.31 78 ARG A N 1
ATOM 604 C CA . ARG A 1 78 ? 5.438 -17.591 -7.984 1.00 98.31 78 ARG A CA 1
ATOM 605 C C . ARG A 1 78 ? 3.993 -18.060 -7.802 1.00 98.31 78 ARG A C 1
ATOM 607 O O . ARG A 1 78 ? 3.374 -18.389 -8.811 1.00 98.31 78 ARG A O 1
ATOM 614 N N . SER A 1 79 ? 3.454 -18.058 -6.580 1.00 98.12 79 SER A N 1
ATOM 615 C CA . SER A 1 79 ? 2.054 -18.445 -6.337 1.00 98.12 79 SER A CA 1
ATOM 616 C C . SER A 1 79 ? 1.052 -17.462 -6.946 1.00 98.12 79 SER A C 1
ATOM 618 O O . SER A 1 79 ? -0.090 -17.827 -7.198 1.00 98.12 79 SER A O 1
ATOM 620 N N . LEU A 1 80 ? 1.479 -16.230 -7.230 1.00 98.31 80 LEU A N 1
ATOM 621 C CA . LEU A 1 80 ? 0.654 -15.195 -7.850 1.00 98.31 80 LEU A CA 1
ATOM 622 C C . LEU A 1 80 ? 0.697 -15.199 -9.389 1.00 98.31 80 LEU A C 1
ATOM 624 O O . LEU A 1 80 ? -0.068 -14.471 -10.014 1.00 98.31 80 LEU A O 1
ATOM 628 N N . ARG A 1 81 ? 1.541 -16.024 -10.028 1.00 97.81 81 ARG A N 1
ATOM 629 C CA . ARG A 1 81 ? 1.704 -16.041 -11.499 1.00 97.81 81 ARG A CA 1
ATOM 630 C C . ARG A 1 81 ? 0.411 -16.303 -12.264 1.00 97.81 81 ARG A C 1
ATOM 632 O O . ARG A 1 81 ? 0.192 -15.691 -13.302 1.00 97.81 81 ARG A O 1
ATOM 639 N N . ALA A 1 82 ? -0.436 -17.195 -11.752 1.00 97.50 82 ALA A N 1
ATOM 640 C CA . ALA A 1 82 ? -1.695 -17.563 -12.400 1.00 97.50 82 ALA A CA 1
ATOM 641 C C . ALA A 1 82 ? -2.702 -16.400 -12.471 1.00 97.50 82 ALA A C 1
ATOM 643 O O . ALA A 1 82 ? -3.658 -16.467 -13.236 1.00 97.50 82 ALA A O 1
A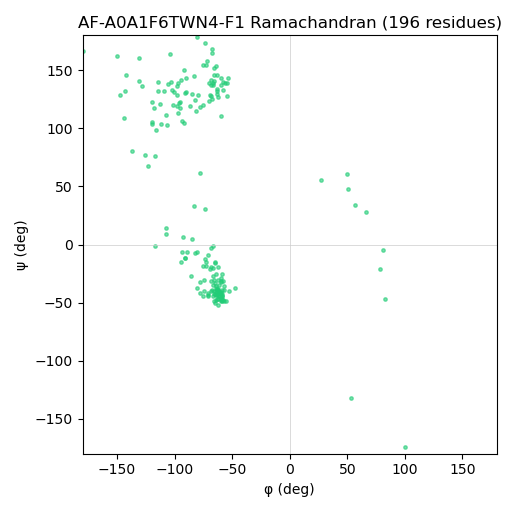TOM 644 N N . ARG A 1 83 ? -2.487 -15.322 -11.701 1.00 97.00 83 ARG A N 1
ATOM 645 C CA . ARG A 1 83 ? -3.358 -14.140 -11.709 1.00 97.00 83 ARG A CA 1
ATOM 646 C C . ARG A 1 83 ? -3.159 -13.248 -12.941 1.00 97.00 83 ARG A C 1
ATOM 648 O O . ARG A 1 83 ? -4.060 -12.471 -13.249 1.00 97.00 83 ARG A O 1
ATOM 655 N N . ASP A 1 84 ? -2.029 -13.397 -13.645 1.00 97.06 84 ASP A N 1
ATOM 656 C CA . ASP A 1 84 ? -1.667 -12.669 -14.876 1.00 97.06 84 ASP A CA 1
ATOM 657 C C . ASP A 1 84 ? -1.829 -11.143 -14.749 1.00 97.06 84 ASP A C 1
ATOM 659 O O . ASP A 1 84 ? -2.624 -10.515 -15.446 1.00 97.06 84 ASP A O 1
ATOM 663 N N . TYR A 1 85 ? -1.089 -10.540 -13.812 1.00 98.56 85 TYR A N 1
ATOM 664 C CA . TYR A 1 85 ? -1.118 -9.092 -13.600 1.00 98.56 85 TYR A CA 1
ATOM 665 C C . TYR A 1 85 ? -0.525 -8.323 -14.786 1.00 98.56 85 TYR A C 1
ATOM 667 O O . TYR A 1 85 ? 0.644 -8.501 -15.150 1.00 98.56 85 TYR A O 1
ATOM 675 N N . ASP A 1 86 ? -1.296 -7.385 -15.333 1.00 98.31 86 ASP A N 1
ATOM 676 C CA . ASP A 1 86 ? -0.844 -6.486 -16.394 1.00 98.31 86 ASP A CA 1
ATOM 677 C C . ASP A 1 86 ? 0.167 -5.468 -15.867 1.00 98.31 86 ASP A C 1
ATOM 679 O O . ASP A 1 86 ? 1.180 -5.175 -16.511 1.00 98.31 86 ASP A O 1
ATOM 683 N N . ARG A 1 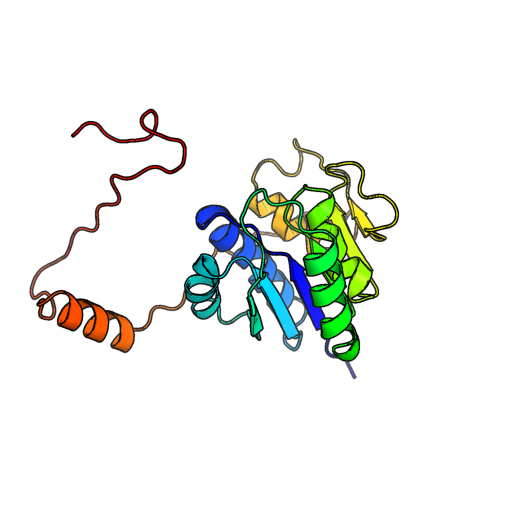87 ? -0.106 -4.924 -14.680 1.00 98.44 87 ARG A N 1
ATOM 684 C CA . ARG A 1 87 ? 0.696 -3.870 -14.067 1.00 98.44 87 ARG A CA 1
ATOM 685 C C . ARG A 1 87 ? 1.016 -4.240 -12.627 1.00 98.44 87 ARG A C 1
ATOM 687 O O . ARG A 1 87 ? 0.183 -4.766 -11.901 1.00 98.44 87 ARG A O 1
ATOM 694 N N . ALA A 1 88 ? 2.228 -3.937 -12.196 1.00 98.69 88 ALA A N 1
ATOM 695 C CA . ALA A 1 88 ? 2.608 -3.967 -10.801 1.00 98.69 88 ALA A CA 1
ATOM 696 C C . ALA A 1 88 ? 3.258 -2.647 -10.413 1.00 98.69 88 ALA A C 1
ATOM 698 O O . ALA A 1 88 ? 4.099 -2.139 -11.153 1.00 98.69 88 ALA A O 1
ATOM 699 N N . ILE A 1 89 ? 2.891 -2.114 -9.250 1.00 98.75 89 ILE A N 1
ATOM 700 C CA . ILE A 1 89 ? 3.435 -0.858 -8.733 1.00 98.75 89 ILE A CA 1
ATOM 701 C C . ILE A 1 89 ? 4.119 -1.129 -7.396 1.00 98.75 89 ILE A C 1
ATOM 703 O O . ILE A 1 89 ? 3.511 -1.652 -6.463 1.00 98.75 89 ILE A O 1
ATOM 707 N N . VAL A 1 90 ? 5.402 -0.783 -7.310 1.00 98.56 90 VAL A N 1
ATOM 708 C CA . VAL A 1 90 ? 6.247 -1.041 -6.140 1.00 98.56 90 VAL A CA 1
ATOM 709 C C . VAL A 1 90 ? 6.494 0.254 -5.381 1.00 98.56 90 VAL A C 1
ATOM 711 O O . VAL A 1 90 ? 7.314 1.074 -5.798 1.00 98.56 90 VAL A O 1
ATOM 714 N N . LEU A 1 91 ? 5.785 0.432 -4.263 1.00 97.94 91 LEU A N 1
ATOM 715 C CA . LEU A 1 91 ? 5.846 1.657 -3.460 1.00 97.94 91 LEU A CA 1
ATOM 716 C C . LEU A 1 91 ? 7.099 1.742 -2.569 1.00 97.94 91 LEU A C 1
ATOM 718 O O . LEU A 1 91 ? 7.713 2.812 -2.518 1.00 97.94 91 LEU A O 1
ATOM 722 N N . PRO A 1 92 ? 7.552 0.661 -1.895 1.00 96.06 92 PRO A N 1
ATOM 723 C CA . PRO A 1 92 ? 8.807 0.696 -1.151 1.00 96.06 92 PRO A CA 1
ATOM 724 C C . PRO A 1 92 ? 10.013 0.881 -2.076 1.00 96.06 92 PRO A C 1
ATOM 726 O O . PRO A 1 92 ? 10.001 0.428 -3.215 1.00 96.06 92 PRO A O 1
ATOM 729 N N . ASN A 1 93 ? 11.099 1.480 -1.574 1.00 95.50 93 ASN A N 1
ATOM 730 C CA . ASN A 1 93 ? 12.325 1.698 -2.360 1.00 95.50 93 ASN A CA 1
ATOM 731 C C . ASN A 1 93 ? 13.361 0.567 -2.279 1.00 95.50 93 ASN A C 1
ATOM 733 O O . ASN A 1 93 ? 14.297 0.539 -3.079 1.00 95.50 93 ASN A O 1
ATOM 737 N N . SER A 1 94 ? 13.180 -0.369 -1.344 1.00 94.56 94 SER A N 1
ATOM 738 C CA . SER A 1 94 ? 14.125 -1.472 -1.142 1.00 94.56 94 SER A CA 1
ATOM 739 C C . SER A 1 94 ? 14.170 -2.433 -2.332 1.00 94.56 94 SER A C 1
ATOM 741 O O . SER A 1 94 ? 13.129 -2.731 -2.928 1.00 94.56 94 SER A O 1
ATOM 743 N N . PHE A 1 95 ? 15.336 -2.997 -2.634 1.00 95.94 95 PHE A N 1
ATOM 744 C CA . PHE A 1 95 ? 15.537 -3.954 -3.722 1.00 95.94 95 PHE A CA 1
ATOM 745 C C . PHE A 1 95 ? 14.590 -5.153 -3.610 1.00 95.94 95 PHE A C 1
ATOM 747 O O . PHE A 1 95 ? 13.847 -5.488 -4.535 1.00 95.94 95 PHE A O 1
ATOM 754 N N . LYS A 1 96 ? 14.530 -5.732 -2.407 1.00 94.19 96 LYS A N 1
ATOM 755 C CA . LYS A 1 96 ? 13.718 -6.913 -2.088 1.00 94.19 96 LYS A CA 1
ATOM 756 C C . LYS A 1 96 ? 12.220 -6.735 -2.346 1.00 94.19 96 LYS A C 1
ATOM 758 O O . LYS A 1 96 ? 11.526 -7.722 -2.569 1.00 94.19 96 LYS A O 1
ATOM 763 N N . SER A 1 97 ? 11.703 -5.505 -2.315 1.00 95.31 97 SER A N 1
ATOM 764 C CA . SER A 1 97 ? 10.280 -5.246 -2.577 1.00 95.31 97 SER A CA 1
ATOM 765 C C . SER A 1 97 ? 9.877 -5.546 -4.025 1.00 95.31 97 SER A C 1
ATOM 767 O O . SER A 1 97 ? 8.746 -5.954 -4.269 1.00 95.31 97 SER A O 1
ATOM 769 N N . ALA A 1 98 ? 10.814 -5.446 -4.975 1.00 97.38 98 ALA A N 1
ATOM 770 C CA . ALA A 1 98 ? 10.563 -5.717 -6.389 1.00 97.38 98 ALA A CA 1
ATOM 771 C C . ALA A 1 98 ? 10.625 -7.216 -6.755 1.00 97.38 98 ALA A C 1
ATOM 773 O O . ALA A 1 98 ? 10.260 -7.596 -7.869 1.00 97.38 98 ALA A O 1
ATOM 774 N N . LEU A 1 99 ? 11.029 -8.089 -5.822 1.00 97.56 99 LEU A N 1
ATOM 775 C CA . LEU A 1 99 ? 11.128 -9.532 -6.071 1.00 97.56 99 LEU A CA 1
ATOM 776 C C . LEU A 1 99 ? 9.762 -10.192 -6.259 1.00 97.56 99 LEU A C 1
ATOM 778 O O . LEU A 1 99 ? 9.628 -11.045 -7.131 1.00 97.56 99 LEU A O 1
ATOM 782 N N . VAL A 1 100 ? 8.750 -9.795 -5.478 1.00 98.19 100 VAL A N 1
ATOM 783 C CA . VAL A 1 100 ? 7.404 -10.384 -5.576 1.00 98.19 100 VAL A CA 1
ATOM 784 C C . VAL A 1 100 ? 6.794 -10.118 -6.963 1.00 98.19 100 VAL A C 1
ATOM 786 O O . VAL A 1 100 ? 6.462 -11.098 -7.632 1.00 98.19 100 VAL A O 1
ATOM 789 N N . PRO A 1 101 ? 6.736 -8.870 -7.479 1.00 98.25 101 PRO A N 1
ATOM 790 C CA . PRO A 1 101 ? 6.237 -8.614 -8.833 1.00 98.25 101 PRO A CA 1
ATOM 791 C C . PRO A 1 101 ? 7.057 -9.275 -9.938 1.00 98.25 101 PRO A C 1
ATOM 793 O O . PRO A 1 101 ? 6.494 -9.769 -10.914 1.00 98.25 101 PRO A O 1
ATOM 796 N N . CYS A 1 102 ? 8.387 -9.302 -9.793 1.00 98.31 102 CYS A N 1
ATOM 797 C CA . CYS A 1 102 ? 9.263 -9.963 -10.757 1.00 98.31 102 CYS A CA 1
ATOM 798 C C . CYS A 1 102 ? 8.979 -11.472 -10.812 1.00 98.31 102 CYS A C 1
ATOM 800 O O . CYS A 1 102 ? 8.803 -12.044 -11.888 1.00 98.31 102 CYS A O 1
ATOM 802 N N . ALA A 1 103 ? 8.874 -12.127 -9.654 1.00 98.25 103 ALA A N 1
ATOM 803 C CA . ALA A 1 103 ? 8.563 -13.548 -9.565 1.00 98.25 103 ALA A CA 1
ATOM 804 C C . ALA A 1 103 ? 7.128 -13.874 -10.003 1.00 98.25 103 ALA A C 1
ATOM 806 O O . ALA A 1 103 ? 6.930 -14.944 -10.583 1.00 98.25 103 ALA A O 1
ATOM 807 N N . ALA A 1 104 ? 6.175 -12.957 -9.799 1.00 98.44 104 ALA A N 1
ATOM 808 C CA . ALA A 1 104 ? 4.803 -13.033 -10.309 1.00 98.44 104 ALA A CA 1
ATOM 809 C C . ALA A 1 104 ? 4.692 -12.830 -11.824 1.00 98.44 104 ALA A C 1
ATOM 811 O O . ALA A 1 104 ? 3.632 -13.083 -12.385 1.00 98.44 104 ALA A O 1
ATOM 812 N N . ARG A 1 105 ? 5.783 -12.431 -12.495 1.00 98.12 105 ARG A N 1
ATOM 813 C CA . ARG A 1 105 ? 5.818 -12.138 -13.936 1.00 98.12 105 ARG A CA 1
ATOM 814 C C . ARG A 1 105 ? 4.799 -11.072 -14.357 1.00 98.12 105 ARG A C 1
ATOM 816 O O . ARG A 1 105 ? 4.306 -11.113 -15.479 1.00 98.12 105 ARG A O 1
ATOM 823 N N . ALA A 1 106 ? 4.529 -10.093 -13.489 1.00 98.25 106 ALA A N 1
ATOM 824 C CA . ALA A 1 106 ? 3.700 -8.954 -13.873 1.00 98.25 106 ALA A CA 1
ATOM 825 C C . ALA A 1 106 ? 4.324 -8.243 -15.087 1.00 98.25 106 ALA A C 1
ATOM 827 O O . ALA A 1 106 ? 5.542 -8.009 -15.110 1.00 98.25 106 ALA A O 1
ATOM 828 N N . ARG A 1 107 ? 3.504 -7.941 -16.101 1.00 97.94 107 ARG A N 1
ATOM 829 C CA . ARG A 1 107 ? 3.987 -7.547 -17.439 1.00 97.94 107 ARG A CA 1
ATOM 830 C C . ARG A 1 107 ? 4.749 -6.222 -17.392 1.00 97.94 107 ARG A C 1
ATOM 832 O O . ARG A 1 107 ? 5.897 -6.157 -17.838 1.00 97.94 107 ARG A O 1
ATOM 839 N N . ARG A 1 108 ? 4.159 -5.199 -16.769 1.00 98.38 108 ARG A N 1
ATOM 840 C CA . ARG A 1 108 ? 4.796 -3.903 -16.493 1.00 98.38 108 ARG A CA 1
ATOM 841 C C . ARG A 1 108 ? 4.996 -3.712 -14.993 1.00 98.38 108 ARG A C 1
ATOM 843 O O . ARG A 1 108 ? 4.034 -3.731 -14.240 1.00 98.38 108 ARG A O 1
ATOM 850 N N . ARG A 1 109 ? 6.238 -3.531 -14.554 1.00 98.56 109 ARG A N 1
ATOM 851 C CA . ARG A 1 109 ? 6.650 -3.412 -13.149 1.00 98.56 109 ARG A CA 1
ATOM 852 C C . ARG A 1 109 ? 7.234 -2.025 -12.930 1.00 98.56 109 ARG A C 1
ATOM 854 O O . ARG A 1 109 ? 8.394 -1.775 -13.267 1.00 98.56 109 ARG A O 1
ATOM 861 N N . THR A 1 110 ? 6.394 -1.154 -12.388 1.00 98.69 110 THR A N 1
ATOM 862 C CA . THR A 1 110 ? 6.632 0.273 -12.208 1.00 98.69 110 THR A CA 1
ATOM 863 C C . THR A 1 110 ? 7.101 0.579 -10.789 1.00 98.69 110 THR A C 1
ATOM 865 O O . THR A 1 110 ? 6.552 0.078 -9.809 1.00 98.69 110 THR A O 1
ATOM 868 N N . GLY A 1 111 ? 8.115 1.428 -10.660 1.00 98.06 111 GLY A N 1
ATOM 869 C CA . GLY A 1 111 ? 8.615 1.893 -9.368 1.00 98.06 111 GLY A CA 1
ATOM 870 C C . GLY A 1 111 ? 9.779 2.857 -9.544 1.00 98.06 111 GLY A C 1
ATOM 871 O O . GLY A 1 111 ? 10.355 2.960 -10.628 1.00 98.06 111 GLY A O 1
ATOM 872 N N . PHE A 1 112 ? 10.150 3.575 -8.484 1.00 97.12 112 PHE A N 1
ATOM 873 C CA . PHE A 1 112 ? 11.348 4.416 -8.535 1.00 97.12 112 PHE A CA 1
ATOM 874 C C . PHE A 1 112 ? 12.631 3.569 -8.650 1.00 97.12 112 PHE A C 1
ATOM 876 O O . PHE A 1 112 ? 12.605 2.365 -8.419 1.00 97.12 112 PHE A O 1
ATOM 883 N N . VAL A 1 113 ? 13.790 4.162 -8.952 1.00 95.06 113 VAL A N 1
ATOM 884 C CA . VAL A 1 113 ? 15.071 3.416 -8.979 1.00 95.06 113 VAL A CA 1
ATOM 885 C C . VAL A 1 113 ? 15.355 2.741 -7.628 1.00 95.06 113 VAL A C 1
ATOM 887 O O . VAL A 1 113 ? 15.598 1.535 -7.579 1.00 95.06 113 VAL A O 1
ATOM 890 N N . GLY A 1 114 ? 15.236 3.489 -6.522 1.00 92.69 114 GLY A N 1
ATOM 891 C CA . GLY A 1 114 ? 15.541 2.999 -5.170 1.00 92.69 114 GLY A CA 1
ATOM 892 C C . GLY A 1 114 ? 16.943 2.389 -5.078 1.00 92.69 114 GLY A C 1
ATOM 893 O O . GLY A 1 114 ? 17.901 2.968 -5.581 1.00 92.69 114 GLY A O 1
ATOM 894 N N . GLU A 1 115 ? 17.048 1.204 -4.481 1.00 94.94 115 GLU A N 1
ATOM 895 C CA . GLU A 1 115 ? 18.294 0.426 -4.354 1.00 94.94 115 GLU A CA 1
ATOM 896 C C . GLU A 1 115 ? 18.665 -0.310 -5.664 1.00 94.94 115 GLU A C 1
ATOM 898 O O . GLU A 1 115 ? 18.687 -1.537 -5.709 1.00 94.94 115 GLU A O 1
ATOM 903 N N . LEU A 1 116 ? 18.906 0.435 -6.754 1.00 92.31 116 LEU A N 1
ATOM 904 C CA . LEU A 1 116 ? 19.407 -0.081 -8.046 1.00 92.31 116 LEU A CA 1
ATOM 905 C C . LEU A 1 116 ? 18.614 -1.282 -8.608 1.00 92.31 116 LEU A C 1
ATOM 907 O O . LEU A 1 116 ? 19.179 -2.280 -9.048 1.00 92.31 116 LEU A O 1
ATOM 911 N N . ARG A 1 117 ? 17.281 -1.181 -8.629 1.00 92.12 117 ARG A N 1
ATOM 912 C CA . ARG A 1 117 ? 16.339 -2.268 -8.986 1.00 92.12 117 ARG A CA 1
ATOM 913 C C . ARG A 1 117 ? 16.267 -2.627 -10.479 1.00 92.12 117 ARG A C 1
ATOM 915 O O . ARG A 1 117 ? 15.210 -3.032 -10.973 1.00 92.12 117 ARG A O 1
ATOM 922 N N . TYR A 1 118 ? 17.367 -2.466 -11.205 1.00 92.19 118 TYR A N 1
ATOM 923 C CA . TYR A 1 118 ? 17.454 -2.777 -12.628 1.00 92.19 118 TYR A CA 1
ATOM 924 C C . TYR A 1 118 ? 17.136 -4.259 -12.888 1.00 92.19 118 TYR A C 1
ATOM 926 O O . TYR A 1 118 ? 17.515 -5.140 -12.117 1.00 92.19 118 TYR A O 1
ATOM 934 N N . GLY A 1 119 ? 16.360 -4.535 -13.940 1.00 92.38 119 GLY A N 1
ATOM 935 C CA . GLY A 1 119 ? 15.873 -5.876 -14.291 1.00 92.38 119 GLY A CA 1
ATOM 936 C C . GLY A 1 119 ? 14.623 -6.313 -13.513 1.00 92.38 119 GLY A C 1
ATOM 937 O O . GLY A 1 119 ? 13.639 -6.756 -14.117 1.00 92.38 119 GLY A O 1
ATOM 938 N N . LEU A 1 120 ? 14.610 -6.136 -12.183 1.00 96.19 120 LEU A N 1
ATOM 939 C CA . LEU A 1 120 ? 13.426 -6.439 -11.361 1.00 96.19 120 LEU A CA 1
ATOM 940 C C . LEU A 1 120 ? 12.244 -5.535 -11.709 1.00 96.19 120 LEU A C 1
ATOM 942 O O . LEU A 1 120 ? 11.103 -5.994 -11.733 1.00 96.19 120 LEU A O 1
ATOM 946 N N . LEU A 1 121 ? 12.515 -4.269 -12.011 1.00 97.88 121 LEU A N 1
ATOM 947 C CA . LEU A 1 121 ? 11.566 -3.333 -12.600 1.00 97.88 121 LEU A CA 1
ATOM 948 C C . LEU A 1 121 ? 11.887 -3.167 -14.088 1.00 97.88 121 LEU A C 1
ATOM 950 O O . LEU A 1 121 ? 13.056 -3.102 -14.468 1.00 97.88 121 LEU A O 1
ATOM 954 N N . ASN A 1 122 ? 10.853 -3.092 -14.924 1.00 97.31 122 ASN A N 1
ATOM 955 C CA . ASN A 1 122 ? 10.984 -2.806 -16.359 1.00 97.31 122 ASN A CA 1
ATOM 956 C C . ASN A 1 122 ? 10.304 -1.487 -16.774 1.00 97.31 122 ASN A C 1
ATOM 958 O O . ASN A 1 122 ? 10.414 -1.092 -17.926 1.00 97.31 122 ASN A O 1
ATOM 962 N N . ASP A 1 123 ? 9.669 -0.780 -15.834 1.00 97.56 123 ASP A N 1
ATOM 963 C CA . ASP A 1 123 ? 9.227 0.612 -15.972 1.00 97.56 123 ASP A CA 1
ATOM 964 C C . ASP A 1 123 ? 9.803 1.436 -14.807 1.00 97.56 123 ASP A C 1
ATOM 966 O O . ASP A 1 123 ? 9.152 1.707 -13.795 1.00 97.56 123 ASP A O 1
ATOM 970 N N . ILE A 1 124 ? 11.092 1.757 -14.908 1.00 96.00 124 ILE A N 1
ATOM 971 C CA . ILE A 1 124 ? 11.844 2.417 -13.838 1.00 96.00 124 ILE A CA 1
ATOM 972 C C . ILE A 1 124 ? 11.656 3.932 -13.915 1.00 96.00 124 ILE A C 1
ATOM 974 O O . ILE A 1 124 ? 11.899 4.552 -14.949 1.00 96.00 124 ILE A O 1
ATOM 978 N N . ARG A 1 125 ? 11.301 4.552 -12.786 1.00 95.25 125 ARG A N 1
ATOM 979 C CA . ARG A 1 125 ? 11.126 6.005 -12.654 1.00 95.25 125 ARG A CA 1
ATOM 980 C C . ARG A 1 125 ? 12.282 6.636 -11.880 1.00 95.25 125 ARG A C 1
ATOM 982 O O . ARG A 1 125 ? 12.713 6.125 -10.845 1.00 95.25 125 ARG A O 1
ATOM 989 N N . ARG A 1 126 ? 12.773 7.787 -12.339 1.00 94.25 126 ARG A N 1
ATOM 990 C CA . ARG A 1 126 ? 13.712 8.618 -11.569 1.00 94.25 126 ARG A CA 1
ATOM 991 C C . ARG A 1 126 ? 12.919 9.616 -10.732 1.00 94.25 126 ARG A C 1
ATOM 993 O O . ARG A 1 126 ? 12.012 10.264 -11.243 1.00 94.25 126 ARG A O 1
ATOM 1000 N N . LEU A 1 127 ? 13.235 9.702 -9.441 1.00 93.00 127 LEU A N 1
ATOM 1001 C CA . LEU A 1 127 ? 12.555 10.620 -8.533 1.00 93.00 127 LEU A CA 1
ATOM 1002 C C . LEU A 1 127 ? 13.155 12.021 -8.666 1.00 93.00 127 LEU A C 1
ATOM 1004 O O . LEU A 1 127 ? 14.300 12.238 -8.276 1.00 93.00 127 LEU A O 1
ATOM 1008 N N . ASP A 1 128 ? 12.350 12.968 -9.135 1.00 92.06 128 ASP A N 1
ATOM 1009 C CA . ASP A 1 128 ? 12.625 14.395 -9.002 1.00 92.06 128 ASP A CA 1
ATOM 1010 C C . ASP A 1 128 ? 11.925 14.922 -7.741 1.00 92.06 128 ASP A C 1
ATOM 1012 O O . ASP A 1 128 ? 10.702 15.063 -7.698 1.00 92.06 128 ASP A O 1
ATOM 1016 N N . LYS A 1 129 ? 12.705 15.191 -6.689 1.00 91.94 129 LYS A N 1
ATOM 1017 C CA . LYS A 1 129 ? 12.176 15.669 -5.401 1.00 91.94 129 LYS A CA 1
ATOM 1018 C C . LYS A 1 129 ? 11.627 17.095 -5.468 1.00 91.94 129 LYS A C 1
ATOM 1020 O O . LYS A 1 129 ? 10.832 17.446 -4.603 1.00 91.94 129 LYS A O 1
ATOM 1025 N N . LYS A 1 130 ? 12.040 17.904 -6.453 1.00 91.56 130 LYS A N 1
ATOM 1026 C CA . LYS A 1 130 ? 11.505 19.260 -6.640 1.00 91.56 130 LYS A CA 1
ATOM 1027 C C . LYS A 1 130 ? 10.099 19.195 -7.230 1.00 91.56 130 LYS A C 1
ATOM 1029 O O . LYS A 1 130 ? 9.227 19.929 -6.787 1.00 91.56 130 LYS A O 1
ATOM 1034 N N . LYS A 1 131 ? 9.871 18.275 -8.175 1.00 89.69 131 LYS A N 1
ATOM 1035 C CA . LYS A 1 131 ? 8.547 18.039 -8.779 1.00 89.69 131 LYS A CA 1
ATOM 1036 C C . LYS A 1 131 ? 7.606 17.226 -7.889 1.00 89.69 131 LYS A C 1
ATOM 1038 O O . LYS A 1 131 ? 6.402 17.429 -7.945 1.00 89.69 131 LYS A O 1
ATOM 1043 N N . LEU A 1 132 ? 8.141 16.303 -7.085 1.00 92.38 132 LEU A N 1
ATOM 1044 C CA . LEU A 1 132 ? 7.364 15.398 -6.225 1.00 92.38 132 LEU A CA 1
ATOM 1045 C C . LEU A 1 132 ? 7.788 15.535 -4.750 1.00 92.38 132 LEU A C 1
ATOM 1047 O O . LEU A 1 132 ? 8.397 14.610 -4.179 1.00 92.38 132 LEU A O 1
ATOM 1051 N N . PRO A 1 133 ? 7.507 16.692 -4.120 1.00 92.31 133 PRO A N 1
ATOM 1052 C CA . PRO A 1 133 ? 7.965 16.979 -2.767 1.00 92.31 133 PRO A CA 1
ATOM 1053 C C . PRO A 1 133 ? 7.314 16.053 -1.734 1.00 92.31 133 PRO A C 1
ATOM 1055 O O . PRO A 1 133 ? 8.019 15.549 -0.853 1.00 92.31 133 PRO A O 1
ATOM 1058 N N . ARG A 1 134 ? 6.014 15.746 -1.861 1.00 94.81 134 ARG A N 1
ATOM 1059 C CA . ARG A 1 134 ? 5.270 14.931 -0.888 1.00 94.81 134 ARG A CA 1
ATOM 1060 C C . ARG A 1 134 ? 5.307 13.450 -1.259 1.00 94.81 134 ARG A C 1
ATOM 1062 O O . ARG A 1 134 ? 5.336 13.085 -2.430 1.00 94.81 134 ARG A O 1
ATOM 1069 N N . THR A 1 135 ? 5.252 12.569 -0.260 1.00 95.50 135 THR A N 1
ATOM 1070 C CA . THR A 1 135 ? 5.184 11.111 -0.483 1.00 95.50 135 THR A CA 1
ATOM 1071 C C . THR A 1 135 ? 3.963 10.712 -1.314 1.00 95.50 135 THR A C 1
ATOM 1073 O O . THR A 1 135 ? 4.082 9.879 -2.208 1.00 95.50 135 THR A O 1
ATOM 1076 N N . VAL A 1 136 ? 2.815 11.355 -1.083 1.00 96.62 136 VAL A N 1
ATOM 1077 C CA . VAL A 1 136 ? 1.590 11.092 -1.850 1.00 96.62 136 VAL A CA 1
ATOM 1078 C C . VAL A 1 136 ? 1.748 11.429 -3.338 1.00 96.62 136 VAL A C 1
ATOM 1080 O O . VAL A 1 136 ? 1.341 10.631 -4.178 1.00 96.62 136 VAL A O 1
ATOM 1083 N N . ASP A 1 137 ? 2.445 12.524 -3.675 1.00 95.44 137 ASP A N 1
ATOM 1084 C CA . ASP A 1 137 ? 2.733 12.899 -5.069 1.00 95.44 137 ASP A CA 1
ATOM 1085 C C . ASP A 1 137 ? 3.537 11.795 -5.761 1.00 95.44 137 ASP A C 1
ATOM 1087 O O . ASP A 1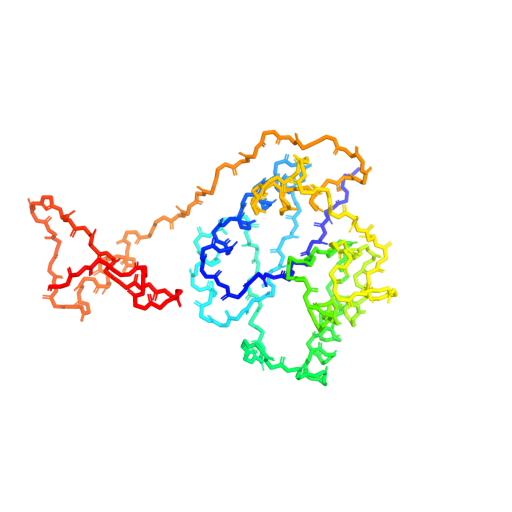 137 ? 3.270 11.418 -6.900 1.00 95.44 137 ASP A O 1
ATOM 1091 N N . ARG A 1 138 ? 4.507 11.228 -5.035 1.00 95.75 138 ARG A N 1
ATOM 1092 C CA . ARG A 1 138 ? 5.358 10.141 -5.528 1.00 95.75 138 ARG A CA 1
ATOM 1093 C C . ARG A 1 138 ? 4.552 8.877 -5.793 1.00 95.75 138 ARG A C 1
ATOM 1095 O O . ARG A 1 138 ? 4.785 8.242 -6.815 1.00 95.75 138 ARG A O 1
ATOM 1102 N N . PHE A 1 139 ? 3.627 8.507 -4.908 1.00 97.50 139 PHE A N 1
ATOM 1103 C CA . PHE A 1 139 ? 2.776 7.332 -5.110 1.00 97.50 139 PHE A CA 1
ATOM 1104 C C . PHE A 1 139 ? 1.835 7.516 -6.296 1.00 97.50 139 PHE A C 1
ATOM 1106 O O . PHE A 1 139 ? 1.809 6.662 -7.178 1.00 97.50 139 PHE A O 1
ATOM 1113 N N . VAL A 1 140 ? 1.136 8.650 -6.367 1.00 96.94 140 VAL A N 1
ATOM 1114 C CA . VAL A 1 140 ? 0.219 8.978 -7.468 1.00 96.94 140 VAL A CA 1
ATOM 1115 C C . VAL A 1 140 ? 0.953 8.995 -8.812 1.00 96.94 140 VAL A C 1
ATOM 1117 O O . VAL A 1 140 ? 0.474 8.397 -9.774 1.00 96.94 140 VAL A O 1
ATOM 1120 N N . ALA A 1 141 ? 2.159 9.569 -8.876 1.00 95.94 141 ALA A N 1
ATOM 1121 C CA . ALA A 1 141 ? 2.965 9.610 -10.099 1.00 95.94 141 ALA A CA 1
ATOM 1122 C C . ALA A 1 141 ? 3.323 8.218 -10.660 1.00 95.94 141 ALA A C 1
ATOM 1124 O O . ALA A 1 141 ? 3.488 8.063 -11.873 1.00 95.94 141 ALA A O 1
ATOM 1125 N N . LEU A 1 142 ? 3.430 7.187 -9.812 1.00 96.88 142 LEU A N 1
ATOM 1126 C CA . LEU A 1 142 ? 3.688 5.813 -10.264 1.00 96.88 142 LEU A CA 1
ATOM 1127 C C . LEU A 1 142 ? 2.472 5.163 -10.944 1.00 96.88 142 LEU A C 1
ATOM 1129 O O . LEU A 1 142 ? 2.648 4.200 -11.687 1.00 96.88 142 LEU A O 1
ATOM 1133 N N . GLY A 1 143 ? 1.262 5.689 -10.729 1.00 95.81 143 GLY A N 1
ATOM 1134 C CA . GLY A 1 143 ? 0.043 5.267 -11.426 1.00 95.81 143 GLY A CA 1
ATOM 1135 C C . GLY A 1 143 ? -0.119 5.865 -12.826 1.00 95.81 143 GLY A C 1
ATOM 1136 O O . GLY A 1 143 ? -1.042 5.494 -13.547 1.00 95.81 143 GLY A O 1
ATOM 1137 N N . LEU A 1 144 ? 0.765 6.785 -13.218 1.00 94.94 144 LEU A N 1
ATOM 1138 C CA . LEU A 1 144 ? 0.717 7.491 -14.496 1.00 94.94 144 LEU A CA 1
ATOM 1139 C C . LEU A 1 144 ? 1.749 6.944 -15.480 1.00 94.94 144 LEU A C 1
ATOM 1141 O O . LEU A 1 144 ? 2.722 6.281 -15.101 1.00 94.94 144 LEU A O 1
ATOM 1145 N N . GLU A 1 145 ? 1.571 7.282 -16.753 1.00 93.69 145 GLU A N 1
ATOM 1146 C CA . GLU A 1 145 ? 2.597 7.066 -17.771 1.00 93.69 145 GLU A CA 1
ATOM 1147 C C . GLU A 1 145 ? 3.859 7.895 -17.481 1.00 93.69 145 GLU A C 1
ATOM 1149 O O . GLU A 1 145 ? 3.823 8.918 -16.794 1.00 93.69 145 GLU A O 1
ATOM 1154 N N . ALA A 1 146 ? 5.011 7.419 -17.956 1.00 90.38 146 ALA A N 1
ATOM 1155 C CA . ALA A 1 146 ? 6.283 8.086 -17.704 1.00 90.38 146 ALA A CA 1
ATOM 1156 C C . ALA A 1 146 ? 6.293 9.489 -18.334 1.00 90.38 146 ALA A C 1
ATOM 1158 O O . ALA A 1 146 ? 5.931 9.654 -19.493 1.00 90.38 146 ALA A O 1
ATOM 1159 N N . GLY A 1 147 ? 6.714 10.496 -17.563 1.00 84.62 147 GLY A N 1
ATOM 1160 C CA . GLY A 1 147 ? 6.765 11.890 -18.016 1.00 84.62 147 GLY A CA 1
ATOM 1161 C C . GLY A 1 147 ? 5.433 12.645 -17.958 1.00 84.62 147 GLY A C 1
ATOM 1162 O O . GLY A 1 147 ? 5.440 13.848 -18.192 1.00 84.62 147 GLY A O 1
ATOM 1163 N N . ALA A 1 148 ? 4.323 11.987 -17.607 1.00 88.88 148 ALA A N 1
ATOM 1164 C CA . ALA A 1 148 ? 3.050 12.669 -17.398 1.00 88.88 148 ALA A CA 1
ATOM 1165 C C . ALA A 1 148 ? 3.132 13.663 -16.229 1.00 88.88 148 ALA A C 1
ATOM 1167 O O . ALA A 1 148 ? 3.806 13.409 -15.223 1.00 88.88 148 ALA A O 1
ATOM 1168 N N . GLU A 1 149 ? 2.411 14.775 -16.349 1.00 84.56 149 GLU A N 1
ATOM 1169 C CA . GLU A 1 149 ? 2.281 15.729 -15.254 1.00 84.56 149 GLU A CA 1
ATOM 1170 C C . GLU A 1 149 ? 1.457 15.131 -14.101 1.00 84.56 149 GLU A C 1
ATOM 1172 O O . GLU A 1 149 ? 0.487 14.402 -14.346 1.00 84.56 149 GLU A O 1
ATOM 1177 N N . PRO A 1 150 ? 1.829 15.403 -12.835 1.00 77.38 150 PRO A N 1
ATOM 1178 C CA . PRO A 1 150 ? 1.058 14.936 -11.692 1.00 77.38 150 PRO A CA 1
ATOM 1179 C C . PRO A 1 150 ? -0.355 15.541 -11.717 1.00 77.38 150 PRO A C 1
ATOM 1181 O O . PRO A 1 150 ? -0.483 16.763 -11.782 1.00 77.38 150 PRO A O 1
ATOM 1184 N N . PRO A 1 151 ? -1.424 14.728 -11.642 1.00 82.75 151 PRO A N 1
ATOM 1185 C CA . PRO A 1 151 ? -2.776 15.245 -11.532 1.00 82.75 151 PRO A CA 1
ATOM 1186 C C . PRO A 1 151 ? -3.004 15.803 -10.125 1.00 82.75 151 PRO A C 1
ATOM 1188 O O . PRO A 1 151 ? -2.198 15.604 -9.209 1.00 82.75 151 PRO A O 1
ATOM 1191 N N . ALA A 1 152 ? -4.164 16.427 -9.923 1.00 89.69 152 ALA A N 1
ATOM 1192 C CA . ALA A 1 152 ? -4.673 16.652 -8.578 1.00 89.69 152 ALA A CA 1
ATOM 1193 C C . ALA A 1 152 ? -4.730 15.314 -7.818 1.00 89.69 152 ALA A C 1
ATOM 1195 O O . ALA A 1 152 ? -5.263 14.320 -8.313 1.00 89.69 152 ALA A O 1
ATOM 1196 N N . VAL A 1 153 ? -4.137 15.287 -6.626 1.00 94.44 153 VAL A N 1
ATOM 1197 C CA . VAL A 1 153 ? -4.041 14.085 -5.793 1.00 94.44 153 VAL A CA 1
ATOM 1198 C C . VAL A 1 153 ? -5.403 13.810 -5.153 1.00 94.44 153 VAL A C 1
ATOM 1200 O O . VAL A 1 153 ? -5.866 14.649 -4.380 1.00 94.44 153 VAL A O 1
ATOM 1203 N N . PRO A 1 154 ? -6.038 12.648 -5.403 1.00 95.69 154 PRO A N 1
ATOM 1204 C CA . PRO A 1 154 ? -7.254 12.280 -4.690 1.00 95.69 154 PRO A CA 1
ATOM 1205 C C . PRO A 1 154 ? -6.958 12.121 -3.199 1.00 95.69 154 PRO A C 1
ATOM 1207 O O . PRO A 1 154 ? -6.035 11.398 -2.822 1.00 95.69 154 PRO A O 1
ATOM 1210 N N . GLU A 1 155 ? -7.737 12.763 -2.337 1.00 95.75 155 GLU A N 1
ATOM 1211 C CA . GLU A 1 155 ? -7.534 12.665 -0.888 1.00 95.75 155 GLU A CA 1
ATOM 1212 C C . GLU A 1 155 ? -7.806 11.236 -0.383 1.00 95.75 155 GLU A C 1
ATOM 1214 O O . GLU A 1 155 ? -8.741 10.593 -0.857 1.00 95.75 155 GLU A O 1
ATOM 1219 N N . PRO A 1 156 ? -7.032 10.678 0.558 1.00 95.94 156 PRO A N 1
ATOM 1220 C CA . PRO A 1 156 ? -7.383 9.397 1.167 1.00 95.94 156 PRO A CA 1
ATOM 1221 C C . PRO A 1 156 ? -8.765 9.452 1.835 1.00 95.94 156 PRO A C 1
ATOM 1223 O O . PRO A 1 156 ? -9.112 10.442 2.477 1.00 95.94 156 PRO A O 1
ATOM 1226 N N . ARG A 1 157 ? -9.559 8.386 1.703 1.00 96.38 157 ARG A N 1
ATOM 1227 C CA . ARG A 1 157 ? -10.884 8.265 2.325 1.00 96.38 157 ARG A CA 1
ATOM 1228 C C . ARG A 1 157 ? -11.121 6.825 2.755 1.00 96.38 157 ARG A C 1
ATOM 1230 O O . ARG A 1 157 ? -11.345 5.960 1.917 1.00 96.38 157 ARG A O 1
ATOM 1237 N N . LEU A 1 158 ? -11.116 6.588 4.060 1.00 95.62 158 LEU A N 1
ATOM 1238 C CA . LEU A 1 158 ? -11.395 5.272 4.628 1.00 95.62 158 LEU A CA 1
ATOM 1239 C C . LEU A 1 158 ? -12.889 5.114 4.906 1.00 95.62 158 LEU A C 1
ATOM 1241 O O . LEU A 1 158 ? -13.550 6.055 5.352 1.00 95.62 158 LEU A O 1
ATOM 1245 N N . GLU A 1 159 ? -13.406 3.914 4.683 1.00 96.12 159 GLU A N 1
ATOM 1246 C CA . GLU A 1 159 ? -14.771 3.561 5.054 1.00 96.12 159 GLU A CA 1
ATOM 1247 C C . GLU A 1 159 ? -14.840 3.176 6.531 1.00 96.12 159 GLU A C 1
ATOM 1249 O O . GLU A 1 159 ? -14.118 2.302 7.014 1.00 96.12 159 GLU A O 1
ATOM 1254 N N . ALA A 1 160 ? -15.711 3.856 7.270 1.00 93.94 160 ALA A N 1
ATOM 1255 C CA . ALA A 1 160 ? -16.003 3.507 8.650 1.00 93.94 160 ALA A CA 1
ATOM 1256 C C . ALA A 1 160 ? -17.052 2.390 8.704 1.00 93.94 160 ALA A C 1
ATOM 1258 O O . ALA A 1 160 ? -17.993 2.363 7.915 1.00 93.94 160 ALA A O 1
ATOM 1259 N N . ASP A 1 161 ? -16.925 1.507 9.692 1.00 94.38 161 ASP A N 1
ATOM 1260 C CA . ASP A 1 161 ? -17.852 0.402 9.925 1.00 94.38 161 ASP A CA 1
ATOM 1261 C C . ASP A 1 161 ? -18.478 0.553 11.313 1.00 94.38 161 ASP A C 1
ATOM 1263 O O . ASP A 1 161 ? -17.852 0.297 12.346 1.00 94.38 161 ASP A O 1
ATOM 1267 N N . ALA A 1 162 ? -19.730 1.010 11.333 1.00 93.25 162 ALA A N 1
ATOM 1268 C CA . ALA A 1 162 ? -20.455 1.277 12.568 1.00 93.25 162 ALA A CA 1
ATOM 1269 C C . ALA A 1 162 ? -20.729 0.000 13.381 1.00 93.25 162 ALA A C 1
ATOM 1271 O O . ALA A 1 162 ? -20.789 0.059 14.610 1.00 93.25 162 ALA A O 1
ATOM 1272 N N . ALA A 1 163 ? -20.896 -1.154 12.728 1.00 94.50 163 ALA A N 1
ATOM 1273 C CA . ALA A 1 163 ? -21.092 -2.421 13.425 1.00 94.50 163 ALA A CA 1
ATOM 1274 C C . ALA A 1 163 ? -19.789 -2.862 14.103 1.00 94.50 163 ALA A C 1
ATOM 1276 O O . ALA A 1 163 ? -19.795 -3.202 15.288 1.00 94.50 163 ALA A O 1
ATOM 1277 N N . ASN A 1 164 ? -18.660 -2.754 13.397 1.00 94.06 164 ASN A N 1
ATOM 1278 C CA . ASN A 1 164 ? -17.344 -3.023 13.968 1.00 94.06 164 ASN A CA 1
ATOM 1279 C C . ASN A 1 164 ? -17.001 -2.065 15.120 1.00 94.06 164 ASN A C 1
ATOM 1281 O O . ASN A 1 164 ? -16.503 -2.517 16.151 1.00 94.06 164 ASN A O 1
ATOM 1285 N N . ALA A 1 165 ? -17.334 -0.776 15.003 1.00 93.12 165 ALA A N 1
ATOM 1286 C CA . ALA A 1 165 ? -17.144 0.195 16.081 1.00 93.12 165 ALA A CA 1
ATOM 1287 C C . ALA A 1 165 ? -17.952 -0.167 17.343 1.00 93.12 165 ALA A C 1
ATOM 1289 O O . ALA A 1 165 ? -17.413 -0.142 18.450 1.00 93.12 165 ALA A O 1
ATOM 1290 N N . ARG A 1 166 ? -19.222 -0.573 17.191 1.00 94.88 166 ARG A N 1
ATOM 1291 C CA . ARG A 1 166 ? -20.057 -1.046 18.312 1.00 94.88 166 ARG A CA 1
ATOM 1292 C C . ARG A 1 166 ? -19.493 -2.310 18.958 1.00 94.88 166 ARG A C 1
ATOM 1294 O O . ARG A 1 166 ? -19.423 -2.385 20.181 1.00 94.88 166 ARG A O 1
ATOM 1301 N N . ALA A 1 167 ? -19.045 -3.275 18.156 1.00 95.56 167 ALA A N 1
ATOM 1302 C CA . ALA A 1 167 ? -18.410 -4.490 18.664 1.00 95.56 167 ALA A CA 1
ATOM 1303 C C . ALA A 1 167 ? -17.103 -4.183 19.419 1.00 95.56 167 ALA A C 1
ATOM 1305 O O . ALA A 1 167 ? -16.834 -4.770 20.468 1.00 95.56 167 ALA A O 1
ATOM 1306 N N . ALA A 1 168 ? -16.308 -3.227 18.927 1.00 94.81 168 ALA A N 1
ATOM 1307 C CA . ALA A 1 168 ? -15.098 -2.771 19.601 1.00 94.81 168 ALA A CA 1
ATOM 1308 C C . ALA A 1 168 ? -15.410 -2.114 20.955 1.00 94.81 168 ALA A C 1
ATOM 1310 O O . ALA A 1 168 ? -14.745 -2.433 21.939 1.00 94.81 168 ALA A O 1
ATOM 1311 N N . LEU A 1 169 ? -16.437 -1.259 21.027 1.00 95.44 169 LEU A N 1
ATOM 1312 C CA . LEU A 1 169 ? -16.903 -0.664 22.284 1.00 95.44 169 LEU A CA 1
ATOM 1313 C C . LEU A 1 169 ? -17.347 -1.739 23.282 1.00 95.44 169 LEU A C 1
ATOM 1315 O O . LEU A 1 169 ? -16.874 -1.737 24.418 1.00 95.44 169 LEU A O 1
ATOM 1319 N N . ALA A 1 170 ? -18.157 -2.707 22.841 1.00 96.19 170 ALA A N 1
ATOM 1320 C CA . ALA A 1 170 ? -18.607 -3.812 23.685 1.00 96.19 170 ALA A CA 1
ATOM 1321 C C . ALA A 1 170 ? -17.426 -4.623 24.248 1.00 96.19 170 ALA A C 1
ATOM 1323 O O . ALA A 1 170 ? -17.376 -4.890 25.447 1.00 96.19 170 ALA A O 1
ATOM 1324 N N . ARG A 1 171 ? -16.421 -4.937 23.417 1.00 96.94 171 ARG A N 1
ATOM 1325 C CA . ARG A 1 171 ? -15.193 -5.626 23.856 1.00 96.94 171 ARG A CA 1
ATOM 1326 C C . ARG A 1 171 ? -14.388 -4.818 24.879 1.00 96.94 171 ARG A C 1
ATOM 1328 O O . ARG A 1 171 ? -13.707 -5.399 25.715 1.00 96.94 171 ARG A O 1
ATOM 1335 N N . LEU A 1 172 ? -14.455 -3.490 24.810 1.00 96.00 172 LEU A N 1
ATOM 1336 C CA . LEU A 1 172 ? -13.817 -2.580 25.764 1.00 96.00 172 LEU A CA 1
ATOM 1337 C C . LEU A 1 172 ? -14.680 -2.316 27.012 1.00 96.00 172 LEU A C 1
ATOM 1339 O O . LEU A 1 172 ? -14.309 -1.475 27.831 1.00 96.00 172 LEU A O 1
ATOM 1343 N N . GLY A 1 173 ? -15.831 -2.985 27.158 1.00 96.44 173 GLY A N 1
ATOM 1344 C CA . GLY A 1 173 ? -16.764 -2.757 28.264 1.00 96.44 173 GLY A CA 1
ATOM 1345 C C . GLY A 1 173 ? -17.414 -1.371 28.224 1.00 96.44 173 GLY A C 1
ATOM 1346 O O . GLY A 1 173 ? -17.739 -0.805 29.266 1.00 96.44 173 GLY A O 1
ATOM 1347 N N . ARG A 1 174 ? -17.555 -0.780 27.031 1.00 93.50 174 ARG A N 1
ATOM 1348 C CA . ARG A 1 174 ? -18.131 0.552 26.821 1.00 93.50 174 ARG A CA 1
ATOM 1349 C C . ARG A 1 174 ? -19.442 0.458 26.043 1.00 93.50 174 ARG A C 1
ATOM 1351 O O . ARG A 1 174 ? -19.557 -0.297 25.082 1.00 93.50 174 ARG A O 1
ATOM 1358 N N . GLY A 1 175 ? -20.422 1.261 26.450 1.00 93.12 175 GLY A N 1
ATOM 1359 C CA . GLY A 1 175 ? -21.623 1.524 25.658 1.00 93.12 175 GLY A CA 1
ATOM 1360 C C . GLY A 1 175 ? -21.375 2.581 24.581 1.00 93.12 175 GLY A C 1
ATOM 1361 O O . GLY A 1 175 ? -20.284 3.148 24.480 1.00 93.12 175 GLY A O 1
ATOM 1362 N N . LEU A 1 176 ? -22.407 2.874 23.789 1.00 93.19 176 LEU A N 1
ATOM 1363 C CA . LEU A 1 176 ? -22.378 4.027 22.891 1.00 93.19 176 LEU A CA 1
ATOM 1364 C C . LEU A 1 176 ? -22.277 5.325 23.712 1.00 93.19 176 LEU A C 1
ATOM 1366 O O . LEU A 1 176 ? -23.005 5.472 24.699 1.00 93.19 176 LEU A O 1
ATOM 1370 N N . PRO A 1 177 ? -21.392 6.260 23.328 1.00 91.00 177 PRO A N 1
ATOM 1371 C CA . PRO A 1 177 ? -21.253 7.524 24.033 1.00 91.00 177 PRO A CA 1
ATOM 1372 C C . PRO A 1 177 ? -22.521 8.371 23.866 1.00 91.00 177 PRO A C 1
ATOM 1374 O O . PRO A 1 177 ? -23.066 8.471 22.770 1.00 91.00 177 PRO A O 1
ATOM 1377 N N . GLN A 1 178 ? -22.973 8.990 24.958 1.00 94.56 178 GLN A N 1
ATOM 1378 C CA . GLN A 1 178 ? -24.094 9.945 24.968 1.00 94.56 178 GLN A CA 1
ATOM 1379 C C . GLN A 1 178 ? -23.619 11.401 24.832 1.00 94.56 178 GLN A C 1
ATOM 1381 O O . GLN A 1 178 ? -24.421 12.323 24.723 1.00 94.56 178 GLN A O 1
ATOM 1386 N N . THR A 1 179 ? -22.304 11.612 24.857 1.00 94.50 179 THR A N 1
ATOM 1387 C CA . THR A 1 179 ? -21.641 12.914 24.776 1.00 94.50 179 THR A CA 1
ATOM 1388 C C . THR A 1 179 ? -20.525 12.875 23.726 1.00 94.50 179 THR A C 1
ATOM 1390 O O . THR A 1 179 ? -20.074 11.786 23.352 1.00 94.50 179 THR A O 1
ATOM 1393 N N . PRO A 1 180 ? -20.062 14.035 23.223 1.00 95.31 180 PRO A N 1
ATOM 1394 C CA . PRO A 1 180 ? -18.928 14.089 22.305 1.00 95.31 180 PRO A CA 1
ATOM 1395 C C . PRO A 1 180 ? -17.681 13.395 22.872 1.00 95.31 180 PRO A C 1
ATOM 1397 O O . PRO A 1 180 ? -17.358 13.539 24.051 1.00 95.31 180 PRO A O 1
ATOM 1400 N N . VAL A 1 181 ? -16.967 12.659 22.016 1.00 92.44 181 VAL A N 1
ATOM 1401 C CA . VAL A 1 181 ? -15.764 11.896 22.385 1.00 92.44 181 VAL A CA 1
ATOM 1402 C C . VAL A 1 181 ? -14.520 12.548 21.789 1.00 92.44 181 VAL A C 1
ATOM 1404 O O . VAL A 1 181 ? -14.474 12.823 20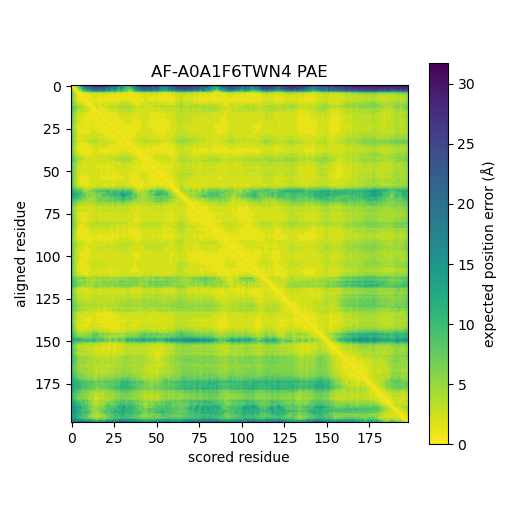.592 1.00 92.44 181 VAL A O 1
ATOM 1407 N N . LEU A 1 182 ? -13.488 12.737 22.614 1.00 94.75 182 LEU A N 1
ATOM 1408 C CA . LEU A 1 182 ? -12.155 13.164 22.188 1.00 94.75 182 LEU A CA 1
ATOM 1409 C C . LEU A 1 182 ? -11.242 11.942 22.007 1.00 94.75 182 LEU A C 1
ATOM 1411 O O . LEU A 1 182 ? -11.018 11.182 22.948 1.00 94.75 182 LEU A O 1
ATOM 1415 N N . GLY A 1 183 ? -10.697 11.764 20.802 1.00 92.94 183 GLY A N 1
ATOM 1416 C CA . GLY A 1 183 ? -9.686 10.746 20.510 1.00 92.94 183 GLY A CA 1
ATOM 1417 C C . GLY A 1 183 ? -8.274 11.322 20.604 1.00 92.94 183 GLY A C 1
ATOM 1418 O O . GLY A 1 183 ? -7.948 12.261 19.883 1.00 92.94 183 GLY A O 1
ATOM 1419 N N . LEU A 1 184 ? -7.424 10.743 21.455 1.00 93.88 184 LEU A N 1
ATOM 1420 C CA . LEU A 1 184 ? -6.021 11.138 21.600 1.00 93.88 184 LEU A CA 1
ATOM 1421 C C . LEU A 1 184 ? -5.099 9.999 21.155 1.00 93.88 184 LEU A C 1
ATOM 1423 O O . LEU A 1 184 ? -5.267 8.855 21.571 1.00 93.88 184 LEU A O 1
ATOM 1427 N N . CYS A 1 185 ? -4.102 10.325 20.332 1.00 93.00 185 CYS A N 1
ATOM 1428 C CA . CYS A 1 185 ? -3.073 9.393 19.862 1.00 93.00 185 CYS A CA 1
ATOM 1429 C C . CYS A 1 185 ? -1.687 9.856 20.357 1.00 93.00 185 CYS A C 1
ATOM 1431 O O . CYS A 1 185 ? -0.931 10.423 19.572 1.00 93.00 185 CYS A O 1
ATOM 1433 N N . PRO A 1 186 ? -1.336 9.660 21.646 1.00 92.31 186 PRO A N 1
ATOM 1434 C CA . PRO A 1 186 ? -0.113 10.227 22.238 1.00 92.31 186 PRO A CA 1
ATOM 1435 C C . PRO A 1 186 ? 1.184 9.526 21.792 1.00 92.31 186 PRO A C 1
ATOM 1437 O O . PRO A 1 186 ? 2.289 10.008 22.045 1.00 92.31 186 PRO A O 1
ATOM 1440 N N . GLY A 1 187 ? 1.072 8.356 21.158 1.00 90.12 187 GLY A N 1
ATOM 1441 C CA . GLY A 1 187 ? 2.214 7.586 20.676 1.00 90.12 187 GLY A CA 1
ATOM 1442 C C . GLY A 1 187 ? 2.845 8.179 19.414 1.00 90.12 187 GLY A C 1
ATOM 1443 O O . GLY A 1 187 ? 2.184 8.823 18.607 1.00 90.12 187 GLY A O 1
ATOM 1444 N N . ALA A 1 188 ? 4.131 7.892 19.206 1.00 88.56 188 ALA A N 1
ATOM 1445 C CA . ALA A 1 188 ? 4.837 8.218 17.971 1.00 88.56 188 ALA A CA 1
ATOM 1446 C C . ALA A 1 188 ? 5.831 7.114 17.605 1.00 88.56 188 ALA A C 1
ATOM 1448 O O . ALA A 1 188 ? 6.632 6.674 18.440 1.00 88.56 188 ALA A O 1
ATOM 1449 N N . GLU A 1 189 ? 5.785 6.704 16.340 1.00 83.94 189 GLU A N 1
ATOM 1450 C CA . GLU A 1 189 ? 6.630 5.651 15.768 1.00 83.94 189 GLU A CA 1
ATOM 1451 C C . GLU A 1 189 ? 8.075 6.114 15.536 1.00 83.94 189 GLU A C 1
ATOM 1453 O O . GLU A 1 189 ? 9.011 5.345 15.713 1.00 83.94 189 GLU A O 1
ATOM 1458 N N . TYR A 1 190 ? 8.271 7.408 15.258 1.00 79.69 190 TYR A N 1
ATOM 1459 C CA . TYR A 1 190 ? 9.596 8.036 15.135 1.00 79.69 190 TYR A CA 1
ATOM 1460 C C . TYR A 1 190 ? 10.358 8.115 16.475 1.00 79.69 190 TYR A C 1
ATOM 1462 O O . TYR A 1 190 ? 11.491 8.586 16.525 1.00 79.69 190 TYR A O 1
ATOM 1470 N N . GLY A 1 191 ? 9.730 7.685 17.573 1.00 84.50 191 GLY A N 1
ATOM 1471 C CA . GLY A 1 191 ? 10.322 7.652 18.903 1.00 84.50 191 GLY A CA 1
ATOM 1472 C C . GLY A 1 191 ? 9.909 8.820 19.807 1.00 84.50 191 GLY A C 1
ATOM 1473 O O . GLY A 1 191 ? 9.039 9.619 19.447 1.00 84.50 191 GLY A O 1
ATOM 1474 N N . PRO A 1 192 ? 10.513 8.910 21.008 1.00 85.50 192 PRO A N 1
ATOM 1475 C CA . PRO A 1 192 ? 10.105 9.844 22.061 1.00 85.50 192 PRO A CA 1
ATOM 1476 C C . PRO A 1 192 ? 10.138 11.319 21.653 1.00 85.50 192 PRO A C 1
ATOM 1478 O O . PRO A 1 192 ? 9.288 12.081 22.089 1.00 85.50 192 PRO A O 1
ATOM 1481 N N . ALA A 1 193 ? 11.051 11.709 20.759 1.00 89.81 193 ALA A N 1
ATOM 1482 C CA . ALA A 1 193 ? 11.205 13.097 20.313 1.00 89.81 193 ALA A CA 1
ATOM 1483 C C . ALA A 1 193 ? 9.971 13.673 19.590 1.00 89.81 193 ALA A C 1
ATOM 1485 O O . ALA A 1 193 ? 9.850 14.887 19.467 1.00 89.81 193 ALA A O 1
ATOM 1486 N N . LYS A 1 194 ? 9.065 12.820 19.089 1.00 88.69 194 LYS A N 1
ATOM 1487 C CA . LYS A 1 194 ? 7.798 13.239 18.463 1.00 88.69 194 LYS A CA 1
ATOM 1488 C C . LYS A 1 194 ? 6.572 12.945 19.332 1.00 88.69 194 LYS A C 1
ATOM 1490 O O . LYS A 1 194 ? 5.457 12.957 18.819 1.00 88.69 194 LYS A O 1
ATOM 1495 N N . ARG A 1 195 ? 6.764 12.638 20.616 1.00 90.62 195 ARG A N 1
ATOM 1496 C CA . ARG A 1 195 ? 5.672 12.440 21.575 1.00 90.62 195 ARG A CA 1
ATOM 1497 C C . ARG A 1 195 ? 5.455 13.731 22.342 1.00 90.62 195 ARG A C 1
ATOM 1499 O O . ARG A 1 195 ? 6.415 14.399 22.718 1.00 90.62 195 ARG A O 1
ATOM 1506 N N . TRP A 1 196 ? 4.195 14.077 22.560 1.00 87.69 196 TRP A N 1
ATOM 1507 C CA . TRP A 1 196 ? 3.865 15.177 23.454 1.00 87.69 196 TRP A CA 1
ATOM 1508 C C . TRP A 1 196 ? 4.212 14.762 24.897 1.00 87.69 196 TRP A C 1
ATOM 1510 O O . TRP A 1 196 ? 3.977 13.594 25.231 1.00 87.69 196 TRP A O 1
ATOM 1520 N N . PRO A 1 197 ? 4.818 15.642 25.722 1.00 87.12 197 PRO A N 1
ATOM 1521 C CA . PRO A 1 197 ? 5.093 15.332 27.120 1.00 87.12 197 PRO A CA 1
ATOM 1522 C C . PRO A 1 197 ? 3.830 14.878 27.852 1.00 87.12 197 PRO A C 1
ATOM 1524 O O . PRO A 1 197 ? 2.737 15.375 27.573 1.00 87.12 197 PRO A O 1
ATOM 1527 N N . VAL A 1 198 ? 4.011 13.912 28.752 1.00 80.06 198 VAL A N 1
ATOM 1528 C CA . VAL A 1 198 ? 2.966 13.393 29.644 1.00 80.06 198 VAL A CA 1
ATOM 1529 C C . VAL A 1 198 ? 2.992 14.175 30.944 1.00 80.06 198 VAL A C 1
ATOM 1531 O O . VAL A 1 198 ? 4.120 14.449 31.413 1.00 80.06 198 VAL A O 1
#

Secondary structure (DSSP, 8-state):
----PEEEEE--SSHHHHHHHHHHHHHHHHH-TT-EEEEEEEGGGHHHHTT-TT-SEEEEESS-TT---HHHHHHHHHHTGGG--SEEEE-S-SGGGGHHHHHTT-SEEEEE-TTT-BTTBSEEE---TTT--SHHHHHHHHTSPTTPPPPPPPPP-PPP-HHHHHHHHHHTT----SS---------TT-GGGSPP-

Foldseek 3Di:
DPDAAEEEEEADADQVRNLLLLLQLVLLCVVRVRHAYEYEYAPVCVVVVVQRPSHPYYHHQPDDVPDLPLVSLLVQLLVLLVVAHQEYEQLDLDLSSLNSVQSSPHPAYFYECRPNNPPSGPHYDHDDCVQQVDSSQRSNVSSDDHPDRRDPGDRRDTHDDPVVVQVVCVVVVHHDDPDDDDDDDQDDPVDDVPGDDD